Protein AF-0000000083311968 (afdb_homodimer)

Solvent-accessible surface area (backbone atoms only — not comparable to full-atom values): 14342 Å² total; per-residue (Å²): 118,53,66,54,72,87,40,25,93,82,76,61,39,63,43,32,36,38,26,37,32,21,73,85,73,70,45,73,47,75,55,65,18,32,72,79,54,65,67,65,74,49,52,72,70,52,48,52,47,49,52,51,37,52,54,46,65,36,38,59,75,61,43,23,71,74,69,70,46,53,63,68,58,50,51,50,52,50,42,51,50,28,39,57,73,71,46,71,58,63,74,66,64,59,70,47,43,45,72,63,45,40,46,50,42,48,49,30,40,71,68,62,77,35,54,70,69,55,40,49,32,45,54,66,33,48,70,130,119,52,66,55,72,86,41,25,93,82,77,61,39,61,43,33,37,38,26,37,31,22,73,86,72,70,45,74,49,76,55,66,20,33,73,79,54,64,67,66,74,49,52,73,69,52,49,51,48,51,52,52,36,52,54,46,64,36,39,60,76,61,44,24,72,74,69,70,45,54,63,69,58,50,52,50,50,51,41,51,51,29,39,58,74,71,47,71,57,66,74,66,63,60,69,45,43,45,70,66,44,40,46,48,42,48,48,30,39,73,69,63,78,33,55,71,68,55,42,49,32,45,54,66,34,48,71,128

pLDDT: mean 81.95, std 17.4, range [35.25, 97.75]

Foldseek 3Di:
DDDDDCADPPPRHFDWDQWDADPVVRDIDGDTDGDDDVLNLDDPVLVVLVVVCVVVVNDLVVVCVVVVDDSVVNVVSVQVSCVSVPHGDPPPPLPQLPVVRLVVLVVCVVVVNAPPVRSVCSNNSNDD/DDDDDCADPPPRHFDWDQWDADPVVRDIDGDTDGDDDVLNLDDPVLVVLVVVCVVVVNDLVVVCVVVVDDSVVNVVSVQVSCVSVPHGDPPPPLPQQPVVRLVVLVVCVVVVNAPPVRSVCSNNSPDD

Sequence (256 aa):
MIPLPTTSPFDGGEIVVTRFYCPGSDVTVEGRFSVSIPFAQLTPEQLQFVETFLRCEGKLNRMEDELNLSYPTIRSRLHEIIRALGYEPGKEEPAGISEVDRKEILQALEAGELSFEEAMARLKGETAMIPLPTTSPFDGGEIVVTRFYCPGSDVTVEGRFSVSIPFAQLTPEQLQFVETFLRCEGKLNRMEDELNLSYPTIRSRLHEIIRALGYEPGKEEPAGISEVDRKEILQALEAGELSFEEAMARLKGETA

Structure (mmCIF, N/CA/C/O backbone):
data_AF-0000000083311968-model_v1
#
loop_
_entity.id
_entity.type
_entity.pdbx_description
1 polymer 'DUF2089 domain-containing protein'
#
loop_
_atom_site.group_PDB
_atom_site.id
_atom_site.type_symbol
_atom_site.label_atom_id
_atom_site.label_alt_id
_atom_site.label_comp_id
_atom_site.label_asym_id
_atom_site.label_entity_id
_atom_site.label_seq_id
_atom_site.pdbx_PDB_ins_code
_atom_site.Cartn_x
_atom_site.Cartn_y
_atom_site.Cartn_z
_atom_site.occupancy
_atom_site.B_iso_or_equiv
_atom_site.auth_seq_id
_atom_site.auth_comp_id
_atom_site.auth_asym_id
_atom_site.auth_atom_id
_atom_site.pdbx_PDB_model_num
ATOM 1 N N . MET A 1 1 ? 3.551 -22.734 4.914 1 82.06 1 MET A N 1
ATOM 2 C CA . MET A 1 1 ? 3.791 -22.797 3.477 1 82.06 1 MET A CA 1
ATOM 3 C C . MET A 1 1 ? 4.719 -21.656 3.041 1 82.06 1 MET A C 1
ATOM 5 O O . MET A 1 1 ? 4.668 -20.562 3.594 1 82.06 1 MET A O 1
ATOM 9 N N . ILE A 1 2 ? 5.699 -22.016 2.246 1 89.06 2 ILE A N 1
ATOM 10 C CA . ILE A 1 2 ? 6.648 -21.016 1.781 1 89.06 2 ILE A CA 1
ATOM 11 C C . ILE A 1 2 ? 5.945 -20.031 0.852 1 89.06 2 ILE A C 1
ATOM 13 O O . ILE A 1 2 ? 5.109 -20.422 0.038 1 89.06 2 ILE A O 1
ATOM 17 N N . PRO A 1 3 ? 6.227 -18.75 0.936 1 89.19 3 PRO A N 1
ATOM 18 C CA . PRO A 1 3 ? 5.594 -17.766 0.068 1 89.19 3 PRO A CA 1
ATOM 19 C C . PRO A 1 3 ? 6.035 -17.875 -1.389 1 89.19 3 PRO A C 1
ATOM 21 O O . PRO A 1 3 ? 7.18 -18.266 -1.661 1 89.19 3 PRO A O 1
ATOM 24 N N . LEU A 1 4 ? 5.094 -17.594 -2.287 1 91.31 4 LEU A N 1
ATOM 25 C CA . LEU A 1 4 ? 5.453 -17.469 -3.697 1 91.31 4 LEU A CA 1
ATOM 26 C C . LEU A 1 4 ? 6.465 -16.344 -3.906 1 91.31 4 LEU A C 1
ATOM 28 O O . LEU A 1 4 ? 6.27 -15.227 -3.416 1 91.31 4 LEU A O 1
ATOM 32 N N . PRO A 1 5 ? 7.539 -16.656 -4.555 1 88.25 5 PRO A N 1
ATOM 33 C CA . PRO A 1 5 ? 8.477 -15.555 -4.82 1 88.25 5 PRO A CA 1
ATOM 34 C C . PRO A 1 5 ? 7.887 -14.477 -5.73 1 88.25 5 PRO A C 1
ATOM 36 O O . PRO A 1 5 ? 7.062 -14.781 -6.598 1 88.25 5 PRO A O 1
ATOM 39 N N . THR A 1 6 ? 8.289 -13.25 -5.527 1 83.94 6 THR A N 1
ATOM 40 C CA . THR A 1 6 ? 7.805 -12.141 -6.34 1 83.94 6 THR A CA 1
ATOM 41 C C . THR A 1 6 ? 8.555 -12.078 -7.668 1 83.94 6 THR A C 1
ATOM 43 O O . THR A 1 6 ? 8.055 -11.5 -8.641 1 83.94 6 THR A O 1
ATOM 46 N N . THR A 1 7 ? 9.805 -12.539 -7.664 1 87.5 7 THR A N 1
ATOM 47 C CA . THR A 1 7 ? 10.633 -12.609 -8.859 1 87.5 7 THR A CA 1
ATOM 48 C C . THR A 1 7 ? 11.305 -13.977 -8.977 1 87.5 7 THR A C 1
ATOM 50 O O . THR A 1 7 ? 11.367 -14.727 -7.996 1 87.5 7 THR A O 1
ATOM 53 N N . SER A 1 8 ? 11.875 -14.289 -10.133 1 92.94 8 SER A N 1
ATOM 54 C CA . SER A 1 8 ? 12.578 -15.547 -10.359 1 92.94 8 SER A CA 1
ATOM 55 C C . SER A 1 8 ? 13.805 -15.664 -9.461 1 92.94 8 SER A C 1
ATOM 57 O O . SER A 1 8 ? 14.633 -14.75 -9.414 1 92.94 8 SER A O 1
ATOM 59 N N . PRO A 1 9 ? 13.922 -16.75 -8.688 1 92.38 9 PRO A N 1
ATOM 60 C CA . PRO A 1 9 ? 15.094 -16.953 -7.836 1 92.38 9 PRO A CA 1
ATOM 61 C C . PRO A 1 9 ? 16.359 -17.25 -8.633 1 92.38 9 PRO A C 1
ATOM 63 O O . PRO A 1 9 ? 17.453 -17.328 -8.062 1 92.38 9 PRO A O 1
ATOM 66 N N . PHE A 1 10 ? 16.188 -17.375 -9.898 1 94.12 10 PHE A N 1
ATOM 67 C CA . PHE A 1 10 ? 17.312 -17.797 -10.727 1 94.12 10 PHE A CA 1
ATOM 68 C C . PHE A 1 10 ? 17.922 -16.609 -11.469 1 94.12 10 PHE A C 1
ATOM 70 O O . PHE A 1 10 ? 19.141 -16.5 -11.602 1 94.12 10 PHE A O 1
ATOM 77 N N . ASP A 1 11 ? 17.094 -15.711 -12 1 94.31 11 ASP A N 1
ATOM 78 C CA . ASP A 1 11 ? 17.625 -14.609 -12.805 1 94.31 11 ASP A CA 1
ATOM 79 C C . ASP A 1 11 ? 17.047 -13.273 -12.359 1 94.31 11 ASP A C 1
ATOM 81 O O . ASP A 1 11 ? 17.406 -12.219 -12.891 1 94.31 11 ASP A O 1
ATOM 85 N N . GLY A 1 12 ? 16.062 -13.32 -11.422 1 90.31 12 GLY A N 1
ATOM 86 C CA . GLY A 1 12 ? 15.453 -12.102 -10.922 1 90.31 12 GLY A CA 1
ATOM 87 C C . GLY A 1 12 ? 14.375 -11.555 -11.836 1 90.31 12 GLY A C 1
ATOM 88 O O . GLY A 1 12 ? 13.828 -10.477 -11.594 1 90.31 12 GLY A O 1
ATOM 89 N N . GLY A 1 13 ? 14 -12.297 -12.844 1 89.12 13 GLY A N 1
ATOM 90 C CA . GLY A 1 13 ? 12.984 -11.867 -13.797 1 89.12 13 GLY A CA 1
ATOM 91 C C . GLY A 1 13 ? 11.578 -12.203 -13.352 1 89.12 13 GLY A C 1
ATOM 92 O O . GLY A 1 13 ? 11.344 -12.523 -12.18 1 89.12 13 GLY A O 1
ATOM 93 N N . GLU A 1 14 ? 10.703 -12.117 -14.25 1 91.31 14 GLU A N 1
ATOM 94 C CA . GLU A 1 14 ? 9.289 -12.344 -13.969 1 91.31 14 GLU A CA 1
ATOM 95 C C . GLU A 1 14 ? 9.008 -13.82 -13.703 1 91.31 14 GLU A C 1
ATOM 97 O O . GLU A 1 14 ? 9.734 -14.695 -14.18 1 91.31 14 GLU A O 1
ATOM 102 N N . ILE A 1 15 ? 8.031 -14.07 -12.844 1 92.56 15 ILE A N 1
ATOM 103 C CA . ILE A 1 15 ? 7.508 -15.422 -12.672 1 92.56 15 ILE A CA 1
ATOM 104 C C . ILE A 1 15 ? 6.105 -15.516 -13.266 1 92.56 15 ILE A C 1
ATOM 106 O O . ILE A 1 15 ? 5.32 -14.578 -13.164 1 92.56 15 ILE A O 1
ATOM 110 N N . VAL A 1 16 ? 5.879 -16.625 -13.906 1 95.94 16 VAL A N 1
ATOM 111 C CA . VAL A 1 16 ? 4.562 -16.953 -14.445 1 95.94 16 VAL A CA 1
ATOM 112 C C . VAL A 1 16 ? 3.984 -18.156 -13.711 1 95.94 16 VAL A C 1
ATOM 114 O O . VAL A 1 16 ? 4.586 -19.234 -13.703 1 95.94 16 VAL A O 1
ATOM 117 N N . VAL A 1 17 ? 2.83 -17.984 -13.078 1 96.5 17 VAL A N 1
ATOM 118 C CA . VAL A 1 17 ? 2.176 -19.094 -12.414 1 96.5 17 VAL A CA 1
ATOM 119 C C . VAL A 1 17 ? 1.477 -19.984 -13.453 1 96.5 17 VAL A C 1
ATOM 121 O O . VAL A 1 17 ? 0.711 -19.484 -14.281 1 96.5 17 VAL A O 1
ATOM 124 N N . THR A 1 18 ? 1.792 -21.25 -13.359 1 97.62 18 THR A N 1
ATOM 125 C CA . THR A 1 18 ? 1.234 -22.141 -14.375 1 97.62 18 THR A CA 1
ATOM 126 C C . THR A 1 18 ? 0.252 -23.125 -13.742 1 97.62 18 THR A C 1
ATOM 128 O O . THR A 1 18 ? -0.462 -23.828 -14.453 1 97.62 18 THR A O 1
ATOM 131 N N . ARG A 1 19 ? 0.204 -23.156 -12.469 1 97.75 19 ARG A N 1
ATOM 132 C CA . ARG A 1 19 ? -0.754 -24.016 -11.789 1 97.75 19 ARG A CA 1
ATOM 133 C C . ARG A 1 19 ? -1.037 -23.516 -10.375 1 97.75 19 ARG A C 1
ATOM 135 O O . ARG A 1 19 ? -0.115 -23.156 -9.648 1 97.75 19 ARG A O 1
ATOM 142 N N . PHE A 1 20 ? -2.27 -23.406 -10.023 1 97.19 20 PHE A N 1
ATOM 143 C CA . PHE A 1 20 ? -2.625 -23.172 -8.625 1 97.19 20 PHE A CA 1
ATOM 144 C C . PHE A 1 20 ? -3.768 -24.078 -8.188 1 97.19 20 PHE A C 1
ATOM 146 O O . PHE A 1 20 ? -4.477 -24.641 -9.031 1 97.19 20 PHE A O 1
ATOM 153 N N . TYR A 1 21 ? -3.84 -24.281 -6.887 1 97.12 21 TYR A N 1
ATOM 154 C CA . TYR A 1 21 ? -4.785 -25.188 -6.246 1 97.12 21 TYR A CA 1
ATOM 155 C C . TYR A 1 21 ? -5.648 -24.453 -5.23 1 97.12 21 TYR A C 1
ATOM 157 O O . TYR A 1 21 ? -5.156 -23.594 -4.5 1 97.12 21 TYR A O 1
ATOM 165 N N . CYS A 1 22 ? -6.953 -24.797 -5.242 1 96.06 22 CYS A N 1
ATOM 166 C CA . CYS A 1 22 ? -7.891 -24.297 -4.25 1 96.06 22 CYS A CA 1
ATOM 167 C C . CYS A 1 22 ? -8.281 -25.375 -3.256 1 96.06 22 CYS A C 1
ATOM 169 O O . CYS A 1 22 ? -9.133 -26.219 -3.549 1 96.06 22 CYS A O 1
ATOM 171 N N . PRO A 1 23 ? -7.762 -25.312 -2.09 1 95.19 23 PRO A N 1
ATOM 172 C CA . PRO A 1 23 ? -8.031 -26.375 -1.121 1 95.19 23 PRO A CA 1
ATOM 173 C C . PRO A 1 23 ? -9.508 -26.484 -0.763 1 95.19 23 PRO A C 1
ATOM 175 O O . PRO A 1 23 ? -10.031 -27.594 -0.605 1 95.19 23 PRO A O 1
ATOM 178 N N . GLY A 1 24 ? -10.133 -25.375 -0.626 1 93.69 24 GLY A N 1
ATOM 179 C CA . GLY A 1 24 ? -11.531 -25.375 -0.229 1 93.69 24 GLY A CA 1
ATOM 180 C C . GLY A 1 24 ? -12.43 -26.109 -1.206 1 93.69 24 GLY A C 1
ATOM 181 O O . GLY A 1 24 ? -13.359 -26.797 -0.798 1 93.69 24 GLY A O 1
ATOM 182 N N . SER A 1 25 ? -12.234 -26 -2.465 1 95.06 25 SER A N 1
ATOM 183 C CA . SER A 1 25 ? -13.055 -26.609 -3.508 1 95.06 25 SER A CA 1
ATOM 184 C C . SER A 1 25 ? -12.375 -27.844 -4.098 1 95.06 25 SER A C 1
ATOM 186 O O . SER A 1 25 ? -12.984 -28.594 -4.863 1 95.06 25 SER A O 1
ATOM 188 N N . ASP A 1 26 ? -11.203 -28.031 -3.715 1 96.31 26 ASP A N 1
ATOM 189 C CA . ASP A 1 26 ? -10.422 -29.156 -4.223 1 96.31 26 ASP A CA 1
ATOM 190 C C . ASP A 1 26 ? -10.312 -29.109 -5.746 1 96.31 26 ASP A C 1
ATOM 192 O O . ASP A 1 26 ? -10.617 -30.094 -6.426 1 96.31 26 ASP A O 1
ATOM 196 N N . VAL A 1 27 ? -10 -27.938 -6.312 1 96.94 27 VAL A N 1
ATOM 197 C CA . VAL A 1 27 ? -9.883 -27.703 -7.75 1 96.94 27 VAL A CA 1
ATOM 198 C C . VAL A 1 27 ? -8.477 -27.219 -8.078 1 96.94 27 VAL A C 1
ATOM 200 O O . VAL A 1 27 ? -7.922 -26.375 -7.375 1 96.94 27 VAL A O 1
ATOM 203 N N . THR A 1 28 ? -7.875 -27.828 -9 1 97.5 28 THR A N 1
ATOM 204 C CA . THR A 1 28 ? -6.602 -27.391 -9.562 1 97.5 28 THR A CA 1
ATOM 205 C C . THR A 1 28 ? -6.812 -26.688 -10.898 1 97.5 28 THR A C 1
ATOM 207 O O . THR A 1 28 ? -7.578 -27.156 -11.742 1 97.5 28 THR A O 1
ATOM 210 N N . VAL A 1 29 ? -6.25 -25.562 -11.078 1 97.25 29 VAL A N 1
ATOM 211 C CA . VAL A 1 29 ? -6.367 -24.781 -12.305 1 97.25 29 VAL A CA 1
ATOM 212 C C . VAL A 1 29 ? -5 -24.672 -12.977 1 97.25 29 VAL A C 1
ATOM 214 O O . VAL A 1 29 ? -4.004 -24.344 -12.32 1 97.25 29 VAL A O 1
ATOM 217 N N . GLU A 1 30 ? -4.898 -25.047 -14.219 1 97.12 30 GLU A N 1
ATOM 218 C CA . GLU A 1 30 ? -3.693 -24.875 -15.023 1 97.12 30 GLU A CA 1
ATOM 219 C C . GLU A 1 30 ? -3.887 -23.781 -16.062 1 97.12 30 GLU A C 1
ATOM 221 O O . GLU A 1 30 ? -4.961 -23.656 -16.656 1 97.12 30 GLU A O 1
ATOM 226 N N . GLY A 1 31 ? -2.92 -22.953 -16.188 1 96.25 31 GLY A N 1
ATOM 227 C CA . GLY A 1 31 ? -2.896 -21.812 -17.094 1 96.25 31 GLY A CA 1
ATOM 228 C C . GLY A 1 31 ? -1.646 -20.969 -16.953 1 96.25 31 GLY A C 1
ATOM 229 O O . GLY A 1 31 ? -0.603 -21.453 -16.516 1 96.25 31 GLY A O 1
ATOM 230 N N . ARG A 1 32 ? -1.606 -19.859 -17.531 1 96.31 32 ARG A N 1
ATOM 231 C CA . ARG A 1 32 ? -0.542 -18.875 -17.375 1 96.31 32 ARG A CA 1
ATOM 232 C C . ARG A 1 32 ? -1.073 -17.594 -16.734 1 96.31 32 ARG A C 1
ATOM 234 O O . ARG A 1 32 ? -1.946 -16.922 -17.312 1 96.31 32 ARG A O 1
ATOM 241 N N . PHE A 1 33 ? -0.641 -17.391 -15.578 1 94.69 33 PHE A N 1
ATOM 242 C CA . PHE A 1 33 ? -1.129 -16.25 -14.805 1 94.69 33 PHE A CA 1
ATOM 243 C C . PHE A 1 33 ? 0.022 -15.336 -14.406 1 94.69 33 PHE A C 1
ATOM 245 O O . PHE A 1 33 ? 1.07 -15.805 -13.961 1 94.69 33 PHE A O 1
ATOM 252 N N . SER A 1 34 ? -0.166 -14.125 -14.648 1 91.81 34 SER A N 1
ATOM 253 C CA . SER A 1 34 ? 0.824 -13.141 -14.227 1 91.81 34 SER A CA 1
ATOM 254 C C . SER A 1 34 ? 0.689 -12.836 -12.734 1 91.81 34 SER A C 1
ATOM 256 O O . SER A 1 34 ? -0.411 -12.883 -12.188 1 91.81 34 SER A O 1
ATOM 258 N N . VAL A 1 35 ? 1.841 -12.695 -12.141 1 85.31 35 VAL A N 1
ATOM 259 C CA . VAL A 1 35 ? 1.855 -12.289 -10.734 1 85.31 35 VAL A CA 1
ATOM 260 C C . VAL A 1 35 ? 2.15 -10.797 -10.633 1 85.31 35 VAL A C 1
ATOM 262 O O . VAL A 1 35 ? 3.154 -10.32 -11.164 1 85.31 35 VAL A O 1
ATOM 265 N N . SER A 1 36 ? 1.129 -10.117 -10.234 1 78.44 36 SER A N 1
ATOM 266 C CA . SER A 1 36 ? 1.342 -8.695 -9.977 1 78.44 36 SER A CA 1
ATOM 267 C C . SER A 1 36 ? 1.151 -8.375 -8.492 1 78.44 36 SER A C 1
ATOM 269 O O . SER A 1 36 ? 0.068 -8.586 -7.941 1 78.44 36 SER A O 1
ATOM 271 N N . ILE A 1 37 ? 2.164 -8.156 -7.84 1 76.56 37 ILE A N 1
ATOM 272 C CA . ILE A 1 37 ? 2.086 -7.836 -6.422 1 76.56 37 ILE A CA 1
ATOM 273 C C . ILE A 1 37 ? 2.18 -6.324 -6.227 1 76.56 37 ILE A C 1
ATOM 275 O O . ILE A 1 37 ? 3.168 -5.699 -6.621 1 76.56 37 ILE A O 1
ATOM 279 N N . PRO A 1 38 ? 1.034 -5.773 -5.746 1 84.38 38 PRO A N 1
ATOM 280 C CA . PRO A 1 38 ? 1.125 -4.348 -5.43 1 84.38 38 PRO A CA 1
ATOM 281 C C . PRO A 1 38 ? 2.266 -4.027 -4.465 1 84.38 38 PRO A C 1
ATOM 283 O O . PRO A 1 38 ? 2.5 -4.777 -3.512 1 84.38 38 PRO A O 1
ATOM 286 N N . PHE A 1 39 ? 3.047 -3.002 -4.832 1 88.44 39 PHE A N 1
ATOM 287 C CA . PHE A 1 39 ? 4.121 -2.52 -3.971 1 88.44 39 PHE A CA 1
ATOM 288 C C . PHE A 1 39 ? 5.195 -3.586 -3.795 1 88.44 39 PHE A C 1
ATOM 290 O O . PHE A 1 39 ? 5.781 -3.711 -2.719 1 88.44 39 PHE A O 1
ATOM 297 N N . ALA A 1 40 ? 5.402 -4.34 -4.828 1 80.44 40 ALA A N 1
ATOM 298 C CA . ALA A 1 40 ? 6.367 -5.434 -4.805 1 80.44 40 ALA A CA 1
ATOM 299 C C . ALA A 1 40 ? 7.766 -4.926 -4.469 1 80.44 40 ALA A C 1
ATOM 301 O O . ALA A 1 40 ? 8.617 -5.691 -4.008 1 80.44 40 ALA A O 1
ATOM 302 N N . GLN A 1 41 ? 8.016 -3.652 -4.688 1 84.06 41 GLN A N 1
ATOM 303 C CA . GLN A 1 41 ? 9.328 -3.059 -4.461 1 84.06 41 GLN A CA 1
ATOM 304 C C . GLN A 1 41 ? 9.578 -2.83 -2.971 1 84.06 41 GLN A C 1
ATOM 306 O O . GLN A 1 41 ? 10.711 -2.562 -2.559 1 84.06 41 GLN A O 1
ATOM 311 N N . LEU A 1 42 ? 8.539 -2.961 -2.195 1 90.31 42 LEU A N 1
ATOM 312 C CA . LEU A 1 42 ? 8.656 -2.65 -0.775 1 90.31 42 LEU A CA 1
ATOM 313 C C . LEU A 1 42 ? 8.891 -3.916 0.041 1 90.31 42 LEU A C 1
ATOM 315 O O . LEU A 1 42 ? 8.32 -4.969 -0.257 1 90.31 42 LEU A O 1
ATOM 319 N N . THR A 1 43 ? 9.742 -3.805 1.088 1 88.5 43 THR A N 1
ATOM 320 C CA . THR A 1 43 ? 9.938 -4.891 2.041 1 88.5 43 THR A CA 1
ATOM 321 C C . THR A 1 43 ? 8.711 -5.059 2.934 1 88.5 43 THR A C 1
ATOM 323 O O . THR A 1 43 ? 7.855 -4.176 2.992 1 88.5 43 THR A O 1
ATOM 326 N N . PRO A 1 44 ? 8.641 -6.18 3.609 1 88.38 44 PRO A N 1
ATOM 327 C CA . PRO A 1 44 ? 7.543 -6.367 4.555 1 88.38 44 PRO A CA 1
ATOM 328 C C . PRO A 1 44 ? 7.473 -5.262 5.605 1 88.38 44 PRO A C 1
ATOM 330 O O . PRO A 1 44 ? 6.379 -4.82 5.973 1 88.38 44 PRO A O 1
ATOM 333 N N . GLU A 1 45 ? 8.648 -4.848 6.07 1 92.62 45 GLU A N 1
ATOM 334 C CA . GLU A 1 45 ? 8.688 -3.77 7.051 1 92.62 45 GLU A CA 1
ATOM 335 C C . GLU A 1 45 ? 8.148 -2.469 6.465 1 92.62 45 GLU A C 1
ATOM 337 O O . GLU A 1 45 ? 7.434 -1.725 7.141 1 92.62 45 GLU A O 1
ATOM 342 N N . GLN A 1 46 ? 8.492 -2.232 5.25 1 94.69 46 GLN A N 1
ATOM 343 C CA . GLN A 1 46 ? 8.016 -1.032 4.574 1 94.69 46 GLN A CA 1
ATOM 344 C C . GLN A 1 46 ? 6.504 -1.097 4.336 1 94.69 46 GLN A C 1
ATOM 346 O O . GLN A 1 46 ? 5.809 -0.09 4.473 1 94.69 46 GLN A O 1
ATOM 351 N N . LEU A 1 47 ? 6.051 -2.262 4.02 1 94.06 47 LEU A N 1
ATOM 352 C CA . LEU A 1 47 ? 4.617 -2.451 3.828 1 94.06 47 LEU A CA 1
ATOM 353 C C . LEU A 1 47 ? 3.859 -2.207 5.129 1 94.06 47 LEU A C 1
ATOM 355 O O . LEU A 1 47 ? 2.789 -1.595 5.121 1 94.06 47 LEU A O 1
ATOM 359 N N . GLN A 1 48 ? 4.418 -2.684 6.176 1 94.31 48 GLN A N 1
ATOM 360 C CA . GLN A 1 48 ? 3.816 -2.443 7.48 1 94.31 48 GLN A CA 1
ATOM 361 C C . GLN A 1 48 ? 3.793 -0.954 7.812 1 94.31 48 GLN A C 1
ATOM 363 O O . GLN A 1 48 ? 2.828 -0.457 8.398 1 94.31 48 GLN A O 1
ATOM 368 N N . PHE A 1 49 ? 4.855 -0.283 7.469 1 96.62 49 PHE A N 1
ATOM 369 C CA . PHE A 1 49 ? 4.914 1.162 7.652 1 96.62 49 PHE A CA 1
ATOM 370 C C . PHE A 1 49 ? 3.799 1.854 6.875 1 96.62 49 PHE A C 1
ATOM 372 O O . PHE A 1 49 ? 3.127 2.742 7.402 1 96.62 49 PHE A O 1
ATOM 379 N N . VAL A 1 50 ? 3.654 1.469 5.613 1 97.12 50 VAL A N 1
ATOM 380 C CA . VAL A 1 50 ? 2.631 2.061 4.758 1 97.12 50 VAL A CA 1
ATOM 381 C C . VAL A 1 50 ? 1.253 1.847 5.379 1 97.12 50 VAL A C 1
ATOM 383 O O . VAL A 1 50 ? 0.43 2.766 5.41 1 97.12 50 VAL A O 1
ATOM 386 N N . GLU A 1 51 ? 1.02 0.65 5.844 1 96.12 51 GLU A N 1
ATOM 387 C CA . GLU A 1 51 ? -0.258 0.35 6.484 1 96.12 51 GLU A CA 1
ATOM 388 C C . GLU A 1 51 ? -0.495 1.25 7.695 1 96.12 51 GLU A C 1
ATOM 390 O O . GLU A 1 51 ? -1.589 1.79 7.867 1 96.12 51 GLU A O 1
ATOM 395 N N . THR A 1 52 ? 0.49 1.391 8.531 1 96 52 THR A N 1
ATOM 396 C CA . THR A 1 52 ? 0.392 2.262 9.695 1 96 52 THR A CA 1
ATOM 397 C C . THR A 1 52 ? 0.176 3.711 9.273 1 96 52 THR A C 1
ATOM 399 O O . THR A 1 52 ? -0.619 4.43 9.883 1 96 52 THR A O 1
ATOM 402 N N . PHE A 1 53 ? 0.922 4.133 8.219 1 96.75 53 PHE A N 1
ATOM 403 C CA . PHE A 1 53 ? 0.802 5.477 7.66 1 96.75 53 PHE A CA 1
ATOM 404 C C . PHE A 1 53 ? -0.634 5.758 7.238 1 96.75 53 PHE A C 1
ATOM 406 O O . PHE A 1 53 ? -1.165 6.836 7.508 1 96.75 53 PHE A O 1
ATOM 413 N N . LEU A 1 54 ? -1.246 4.84 6.602 1 96.5 54 LEU A N 1
ATOM 414 C CA . LEU A 1 54 ? -2.643 4.957 6.195 1 96.5 54 LEU A CA 1
ATOM 415 C C . LEU A 1 54 ? -3.557 5.043 7.414 1 96.5 54 LEU A C 1
ATOM 417 O O . LEU A 1 54 ? -4.434 5.906 7.48 1 96.5 54 LEU A O 1
ATOM 421 N N . ARG A 1 55 ? -3.33 4.152 8.359 1 94.5 55 ARG A N 1
ATOM 422 C CA . ARG A 1 55 ? -4.148 4.109 9.57 1 94.5 55 ARG A CA 1
ATOM 423 C C . ARG A 1 55 ? -4.105 5.441 10.305 1 94.5 55 ARG A C 1
ATOM 425 O O . ARG A 1 55 ? -5.098 5.859 10.906 1 94.5 55 ARG A O 1
ATOM 432 N N . CYS A 1 56 ? -3.027 6.023 10.242 1 94 56 CYS A N 1
ATOM 433 C CA . CYS A 1 56 ? -2.842 7.301 10.914 1 94 56 CYS A CA 1
ATOM 434 C C . CYS A 1 56 ? -3.234 8.461 10.008 1 94 56 CYS A C 1
ATOM 436 O O . CYS A 1 56 ? -2.939 9.617 10.312 1 94 56 CYS A O 1
ATOM 438 N N . GLU A 1 57 ? -3.768 8.188 8.883 1 93.94 57 GLU A N 1
ATOM 439 C CA . GLU A 1 57 ? -4.246 9.172 7.914 1 93.94 57 GLU A CA 1
ATOM 440 C C . GLU A 1 57 ? -3.121 10.102 7.465 1 93.94 57 GLU A C 1
ATOM 442 O O . GLU A 1 57 ? -3.344 11.289 7.246 1 93.94 57 GLU A O 1
ATOM 447 N N . GLY A 1 58 ? -1.86 9.547 7.477 1 94.44 58 GLY A N 1
ATOM 448 C CA . GLY A 1 58 ? -0.72 10.297 6.973 1 94.44 58 GLY A CA 1
ATOM 449 C C . GLY A 1 58 ? -0.113 11.227 8 1 94.44 58 GLY A C 1
ATOM 450 O O . GLY A 1 58 ? 0.813 11.984 7.695 1 94.44 58 GLY A O 1
ATOM 451 N N . LYS A 1 59 ? -0.602 11.258 9.164 1 90.75 59 LYS A N 1
ATOM 452 C CA . LYS A 1 59 ? -0.087 12.133 10.211 1 90.75 59 LYS A CA 1
ATOM 453 C C . LYS A 1 59 ? 1.146 11.531 10.875 1 90.75 59 LYS A C 1
ATOM 455 O O . LYS A 1 59 ? 1.031 10.625 11.703 1 90.75 59 LYS A O 1
ATOM 460 N N . LEU A 1 60 ? 2.209 12.062 10.602 1 91.88 60 LEU A N 1
ATOM 461 C CA . LEU A 1 60 ? 3.469 11.5 11.078 1 91.88 60 LEU A CA 1
ATOM 462 C C . LEU A 1 60 ? 3.555 11.578 12.602 1 91.88 60 LEU A C 1
ATOM 464 O O . LEU A 1 60 ? 4.121 10.688 13.234 1 91.88 60 LEU A O 1
ATOM 468 N N . ASN A 1 61 ? 2.959 12.672 13.195 1 89.06 61 ASN A N 1
ATOM 469 C CA . ASN A 1 61 ? 3.008 12.828 14.641 1 89.06 61 ASN A CA 1
ATOM 470 C C . ASN A 1 61 ? 2.25 11.703 15.352 1 89.06 61 ASN A C 1
ATOM 472 O O . ASN A 1 61 ? 2.637 11.281 16.438 1 89.06 61 ASN A O 1
ATOM 476 N N . ARG A 1 62 ? 1.239 11.219 14.797 1 90.19 62 ARG A N 1
ATOM 477 C CA . ARG A 1 62 ? 0.489 10.102 15.367 1 90.19 62 ARG A CA 1
ATOM 478 C C . ARG A 1 62 ? 1.283 8.805 15.273 1 90.19 62 ARG A C 1
ATOM 480 O O . ARG A 1 62 ? 1.138 7.918 16.125 1 90.19 62 ARG A O 1
ATOM 487 N N . MET A 1 63 ? 2.111 8.711 14.242 1 92.12 63 MET A N 1
ATOM 488 C CA . MET A 1 63 ? 2.918 7.512 14.039 1 92.12 63 MET A CA 1
ATOM 489 C C . MET A 1 63 ? 4.047 7.434 15.062 1 92.12 63 MET A C 1
ATOM 491 O O . MET A 1 63 ? 4.531 6.348 15.375 1 92.12 63 MET A O 1
ATOM 495 N N . GLU A 1 64 ? 4.438 8.57 15.578 1 90.5 64 GLU A N 1
ATOM 496 C CA . GLU A 1 64 ? 5.496 8.602 16.578 1 90.5 64 GLU A CA 1
ATOM 497 C C . GLU A 1 64 ? 5.133 7.754 17.797 1 90.5 64 GLU A C 1
ATOM 499 O O . GLU A 1 64 ? 5.949 6.961 18.281 1 90.5 64 GLU A O 1
ATOM 504 N N . ASP A 1 65 ? 3.928 7.934 18.188 1 86.12 65 ASP A N 1
ATOM 505 C CA . ASP A 1 65 ? 3.447 7.203 19.344 1 86.12 65 ASP A CA 1
ATOM 506 C C . ASP A 1 65 ? 3.334 5.707 19.062 1 86.12 65 ASP A C 1
ATOM 508 O O . ASP A 1 65 ? 3.701 4.879 19.891 1 86.12 65 ASP A O 1
ATOM 512 N N . GLU A 1 66 ? 2.881 5.418 17.938 1 87.25 66 GLU A N 1
ATOM 513 C CA . GLU A 1 66 ? 2.596 4.035 17.578 1 87.25 66 GLU A CA 1
ATOM 514 C C . GLU A 1 66 ? 3.881 3.25 17.328 1 87.25 66 GLU A C 1
ATOM 516 O O . GLU A 1 66 ? 3.986 2.082 17.703 1 87.25 66 GLU A O 1
ATOM 521 N N . LEU A 1 67 ? 4.871 3.822 16.703 1 91.75 67 LEU A N 1
ATOM 522 C CA . LEU A 1 67 ? 6.078 3.109 16.297 1 91.75 67 LEU A CA 1
ATOM 523 C C . LEU A 1 67 ? 7.219 3.383 17.266 1 91.75 67 LEU A C 1
ATOM 525 O O . LEU A 1 67 ? 8.258 2.727 17.219 1 91.75 67 LEU A O 1
ATOM 529 N N . ASN A 1 68 ? 6.996 4.332 18.172 1 92.06 68 ASN A N 1
ATOM 530 C CA . ASN A 1 68 ? 8.039 4.754 19.094 1 92.06 68 ASN A CA 1
ATOM 531 C C . ASN A 1 68 ? 9.297 5.203 18.359 1 92.06 68 ASN A C 1
ATOM 533 O O . ASN A 1 68 ? 10.398 4.73 18.656 1 92.06 68 ASN A O 1
ATOM 537 N N . LEU A 1 69 ? 9.195 6.008 17.422 1 91.5 69 LEU A N 1
ATOM 538 C CA . LEU A 1 69 ? 10.25 6.621 16.625 1 91.5 69 LEU A CA 1
ATOM 539 C C . LEU A 1 69 ? 10.102 8.141 16.594 1 91.5 69 LEU A C 1
ATOM 541 O O . LEU A 1 69 ? 9.016 8.664 16.844 1 91.5 69 LEU A O 1
ATOM 545 N N . SER A 1 70 ? 11.219 8.789 16.359 1 88.44 70 SER A N 1
ATOM 546 C CA . SER A 1 70 ? 11.18 10.242 16.25 1 88.44 70 SER A CA 1
ATOM 547 C C . SER A 1 70 ? 10.555 10.664 14.922 1 88.44 70 SER A C 1
ATOM 549 O O . SER A 1 70 ? 10.523 9.891 13.961 1 88.44 70 SER A O 1
ATOM 551 N N . TYR A 1 71 ? 10.102 11.914 14.898 1 90.12 71 TYR A N 1
ATOM 552 C CA . TYR A 1 71 ? 9.5 12.492 13.695 1 90.12 71 TYR A CA 1
ATOM 553 C C . TYR A 1 71 ? 10.477 12.453 12.531 1 90.12 71 TYR A C 1
ATOM 555 O O . TYR A 1 71 ? 10.148 11.953 11.453 1 90.12 71 TYR A O 1
ATOM 563 N N . PRO A 1 72 ? 11.766 12.828 12.703 1 89.88 72 PRO A N 1
ATOM 564 C CA . PRO A 1 72 ? 12.711 12.766 11.578 1 89.88 72 PRO A CA 1
ATOM 565 C C . PRO A 1 72 ? 12.906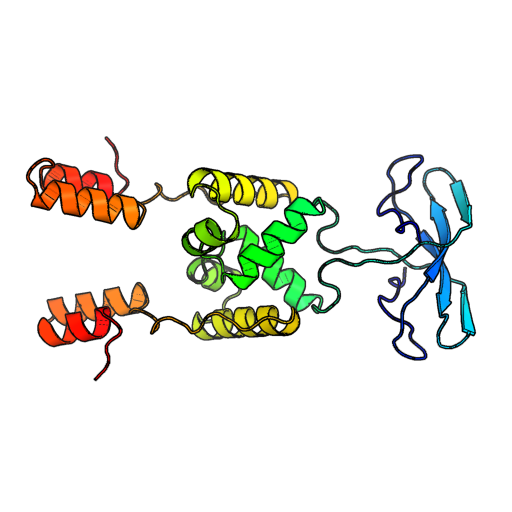 11.352 11.055 1 89.88 72 P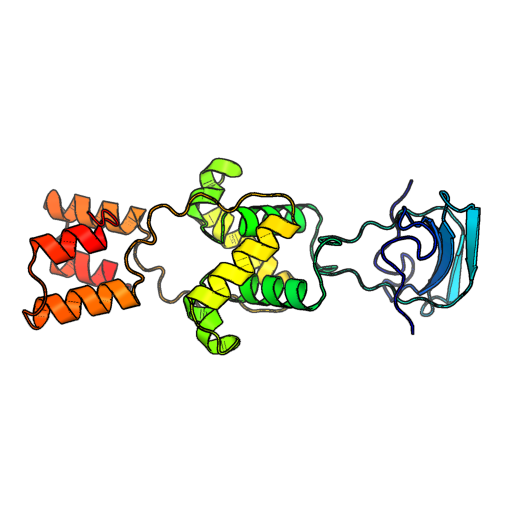RO A C 1
ATOM 567 O O . PRO A 1 72 ? 13.047 11.148 9.844 1 89.88 72 PRO A O 1
ATOM 570 N N . THR A 1 73 ? 12.93 10.391 11.93 1 92.69 73 THR A N 1
ATOM 571 C CA . THR A 1 73 ? 13.117 9 11.539 1 92.69 73 THR A CA 1
ATOM 572 C C . THR A 1 73 ? 11.938 8.508 10.695 1 92.69 73 THR A C 1
ATOM 574 O O . THR A 1 73 ? 12.125 7.859 9.672 1 92.69 73 THR A O 1
ATOM 577 N N . ILE A 1 74 ? 10.773 8.875 11.172 1 94.38 74 ILE A N 1
ATOM 578 C CA . ILE A 1 74 ? 9.57 8.492 10.445 1 94.38 74 ILE A CA 1
ATOM 579 C C . ILE A 1 74 ? 9.555 9.164 9.07 1 94.38 74 ILE A C 1
ATOM 581 O O . ILE A 1 74 ? 9.266 8.516 8.062 1 94.38 74 ILE A O 1
ATOM 585 N N . ARG A 1 75 ? 9.836 10.406 9.062 1 93.81 75 ARG A N 1
ATOM 586 C CA . ARG A 1 75 ? 9.875 11.141 7.801 1 93.81 75 ARG A CA 1
ATOM 587 C C . ARG A 1 75 ? 10.891 10.523 6.84 1 93.81 75 ARG A C 1
ATOM 589 O O . ARG A 1 75 ? 10.609 10.367 5.648 1 93.81 75 ARG A O 1
ATOM 596 N N . SER A 1 76 ? 12.031 10.211 7.352 1 94.44 76 SER A N 1
ATOM 597 C CA . SER A 1 76 ? 13.07 9.586 6.539 1 94.44 76 SER A CA 1
ATOM 598 C C . SER A 1 76 ? 12.594 8.25 5.973 1 94.44 76 SER A C 1
ATOM 600 O O . SER A 1 76 ? 12.867 7.934 4.812 1 94.44 76 SER A O 1
ATOM 602 N N . ARG A 1 77 ? 11.922 7.516 6.789 1 95.81 77 ARG A N 1
ATOM 603 C CA . ARG A 1 77 ? 11.398 6.227 6.344 1 95.81 77 ARG A CA 1
ATOM 604 C C . ARG A 1 77 ? 10.367 6.41 5.234 1 95.81 77 ARG A C 1
ATOM 606 O O . ARG A 1 77 ? 10.344 5.645 4.27 1 95.81 77 ARG A O 1
ATOM 613 N N . LEU A 1 78 ? 9.523 7.395 5.418 1 96.88 78 LEU A N 1
ATOM 614 C CA . LEU A 1 78 ? 8.547 7.699 4.375 1 96.88 78 LEU A CA 1
ATOM 615 C C . LEU A 1 78 ? 9.242 8.047 3.066 1 96.88 78 LEU A C 1
ATOM 617 O O . LEU A 1 78 ? 8.867 7.551 2.004 1 96.88 78 LEU A O 1
ATOM 621 N N . HIS A 1 79 ? 10.281 8.852 3.158 1 95.69 79 HIS A N 1
ATOM 622 C CA . HIS A 1 79 ? 11.023 9.25 1.967 1 95.69 79 HIS A CA 1
ATOM 623 C C . HIS A 1 79 ? 11.68 8.047 1.299 1 95.69 79 HIS A C 1
ATOM 625 O O . HIS A 1 79 ? 11.711 7.953 0.07 1 95.69 79 HIS A O 1
ATOM 631 N N . GLU A 1 80 ? 12.203 7.184 2.082 1 96.44 80 GLU A N 1
ATOM 632 C CA . GLU A 1 80 ? 12.789 5.957 1.551 1 96.44 80 GLU A CA 1
ATOM 633 C C . GLU A 1 80 ? 11.758 5.141 0.781 1 96.44 80 GLU A C 1
ATOM 635 O O . GLU A 1 80 ? 12.055 4.594 -0.282 1 96.44 80 GLU A O 1
ATOM 640 N N . ILE A 1 81 ? 10.57 5.047 1.367 1 96.88 81 ILE A N 1
ATOM 641 C CA . ILE A 1 81 ? 9.492 4.285 0.745 1 96.88 81 ILE A CA 1
ATOM 642 C C . ILE A 1 81 ? 9.086 4.945 -0.572 1 96.88 81 ILE A C 1
ATOM 644 O O . ILE A 1 81 ? 8.922 4.266 -1.589 1 96.88 81 ILE A O 1
ATOM 648 N N . ILE A 1 82 ? 8.984 6.23 -0.593 1 96.56 82 ILE A N 1
ATOM 649 C CA . ILE A 1 82 ? 8.617 6.965 -1.797 1 96.56 82 ILE A CA 1
ATOM 650 C C . ILE A 1 82 ? 9.664 6.734 -2.883 1 96.56 82 ILE A C 1
ATOM 652 O O . ILE A 1 82 ? 9.328 6.488 -4.043 1 96.56 82 ILE A O 1
ATOM 656 N N . ARG A 1 83 ? 10.906 6.746 -2.477 1 95.75 83 ARG A N 1
ATOM 657 C CA . ARG A 1 83 ? 11.977 6.484 -3.424 1 95.75 83 ARG A CA 1
ATOM 658 C C . ARG A 1 83 ? 11.922 5.047 -3.932 1 95.75 83 ARG A C 1
ATOM 660 O O . ARG A 1 83 ? 12.133 4.793 -5.121 1 95.75 83 ARG A O 1
ATOM 667 N N . ALA A 1 84 ? 11.688 4.164 -3.021 1 93.88 84 ALA A N 1
ATOM 668 C CA . ALA A 1 84 ? 11.586 2.758 -3.41 1 93.88 84 ALA A CA 1
ATOM 669 C C . ALA A 1 84 ? 10.477 2.555 -4.441 1 93.88 84 ALA A C 1
ATOM 671 O O . ALA A 1 84 ? 10.578 1.671 -5.297 1 93.88 84 ALA A O 1
ATOM 672 N N . LEU A 1 85 ? 9.469 3.402 -4.383 1 93.69 85 LEU A N 1
ATOM 673 C CA . LEU A 1 85 ? 8.344 3.314 -5.309 1 93.69 85 LEU A CA 1
ATOM 674 C C . LEU A 1 85 ? 8.68 3.988 -6.637 1 93.69 85 LEU A C 1
ATOM 676 O O . LEU A 1 85 ? 7.914 3.891 -7.598 1 93.69 85 LEU A O 1
ATOM 680 N N . GLY A 1 86 ? 9.805 4.664 -6.684 1 92.5 86 GLY A N 1
ATOM 681 C CA . GLY A 1 86 ? 10.273 5.234 -7.938 1 92.5 86 GLY A CA 1
ATOM 682 C C . GLY A 1 86 ? 10.016 6.727 -8.047 1 92.5 86 GLY A C 1
ATOM 683 O O . GLY A 1 86 ? 10.031 7.289 -9.141 1 92.5 86 GLY A O 1
ATOM 684 N N . TYR A 1 87 ? 9.688 7.324 -6.941 1 94.12 87 TYR A N 1
ATOM 685 C CA . TYR A 1 87 ? 9.375 8.75 -6.941 1 94.12 87 TYR A CA 1
ATOM 686 C C . TYR A 1 87 ? 10.406 9.531 -6.129 1 94.12 87 TYR A C 1
ATOM 688 O O . TYR A 1 87 ? 11.281 8.938 -5.492 1 94.12 87 TYR A O 1
ATOM 696 N N . GLU A 1 88 ? 10.32 10.867 -6.242 1 91.88 88 GLU A N 1
ATOM 697 C CA . GLU A 1 88 ? 11.109 11.773 -5.406 1 91.88 88 GLU A CA 1
ATOM 698 C C . GLU A 1 88 ? 10.211 12.539 -4.43 1 91.88 88 GLU A C 1
ATOM 700 O O . GLU A 1 88 ? 9.227 13.156 -4.836 1 91.88 88 GLU A O 1
ATOM 705 N N . PRO A 1 89 ? 10.547 12.258 -3.24 1 88.12 89 PRO A N 1
ATOM 706 C CA . PRO A 1 89 ? 9.742 13 -2.264 1 88.12 89 PRO A CA 1
ATOM 707 C C . PRO A 1 89 ? 9.75 14.5 -2.516 1 88.12 89 PRO A C 1
ATOM 709 O O . PRO A 1 89 ? 10.719 15.039 -3.062 1 88.12 89 PRO A O 1
ATOM 712 N N . GLY A 1 90 ? 8.469 15.102 -2.629 1 68.44 90 GLY A N 1
ATOM 713 C CA . GLY A 1 90 ? 8.359 16.531 -2.861 1 68.44 90 GLY A CA 1
ATOM 714 C C . GLY A 1 90 ? 9.305 17.344 -2 1 68.44 90 GLY A C 1
ATOM 715 O O . GLY A 1 90 ? 9.75 16.891 -0.946 1 68.44 90 GLY A O 1
ATOM 716 N N . LYS A 1 91 ? 10.125 18.125 -2.748 1 53.97 91 LYS A N 1
ATOM 717 C CA . LYS A 1 91 ? 10.969 19.078 -2.039 1 53.97 91 LYS A CA 1
ATOM 718 C C . LYS A 1 91 ? 10.242 19.672 -0.841 1 53.97 91 LYS A C 1
ATOM 720 O O . LYS A 1 91 ? 9.109 20.141 -0.969 1 53.97 91 LYS A O 1
ATOM 725 N N . GLU A 1 92 ? 10.422 19.125 0.226 1 48 92 GLU A N 1
ATOM 726 C CA . GLU A 1 92 ? 9.922 19.719 1.47 1 48 92 GLU A CA 1
ATOM 727 C C . GLU A 1 92 ? 9.734 21.219 1.337 1 48 92 GLU A C 1
ATOM 729 O O . GLU A 1 92 ? 10.625 21.922 0.859 1 48 92 GLU A O 1
ATOM 734 N N . GLU A 1 93 ? 8.641 21.812 0.877 1 41.88 93 GLU A N 1
ATOM 735 C CA . GLU A 1 93 ? 8.719 23.172 1.415 1 41.88 93 GLU A CA 1
ATOM 736 C C . GLU A 1 93 ? 9.5 23.203 2.723 1 41.88 93 GLU A C 1
ATOM 738 O O . GLU A 1 93 ? 9.57 22.203 3.436 1 41.88 93 GLU A O 1
ATOM 743 N N . PRO A 1 94 ? 10.453 24.078 2.939 1 35.47 94 PRO A N 1
ATOM 744 C CA . PRO A 1 94 ? 11.125 24.141 4.238 1 35.47 94 PRO A CA 1
ATOM 745 C C . PRO A 1 94 ? 10.25 23.625 5.379 1 35.47 94 PRO A C 1
ATOM 747 O O . PRO A 1 94 ? 9.031 23.797 5.352 1 35.47 94 PRO A O 1
ATOM 750 N N . ALA A 1 95 ? 10.484 22.391 5.906 1 40.19 95 ALA A N 1
ATOM 751 C CA . ALA A 1 95 ? 9.883 21.938 7.156 1 40.19 95 ALA A CA 1
ATOM 752 C C . ALA A 1 95 ? 9.242 23.109 7.906 1 40.19 95 ALA A C 1
ATOM 754 O O . ALA A 1 95 ? 9.945 23.969 8.422 1 40.19 95 ALA A O 1
ATOM 755 N N . GLY A 1 96 ? 8.281 23.734 7.488 1 39.38 96 GLY A N 1
ATOM 756 C CA . GLY A 1 96 ? 7.781 24.609 8.539 1 39.38 96 GLY A CA 1
ATOM 757 C C . GLY A 1 96 ? 7.848 23.984 9.914 1 39.38 96 GLY A C 1
ATOM 758 O O . GLY A 1 96 ? 8 22.766 10.047 1 39.38 96 GLY A O 1
ATOM 759 N N . ILE A 1 97 ? 8.25 24.797 10.984 1 42.69 97 ILE A N 1
ATOM 760 C CA . ILE A 1 97 ? 8.445 24.406 12.375 1 42.69 97 ILE A CA 1
ATOM 761 C C . ILE A 1 97 ? 7.379 23.375 12.773 1 42.69 97 ILE A C 1
ATOM 763 O O . ILE A 1 97 ? 6.184 23.609 12.57 1 42.69 97 ILE A O 1
ATOM 767 N N . SER A 1 98 ? 7.66 22.172 12.742 1 45.72 98 SER A N 1
ATOM 768 C CA . SER A 1 98 ? 6.77 21.203 13.352 1 45.72 98 SER A CA 1
ATOM 769 C C . SER A 1 98 ? 5.891 21.828 14.422 1 45.72 98 SER A C 1
ATOM 771 O O . SER A 1 98 ? 6.234 22.891 14.969 1 45.72 98 SER A O 1
ATOM 773 N N . GLU A 1 99 ? 4.652 21.391 14.453 1 47.66 99 GLU A N 1
ATOM 774 C CA . GLU A 1 99 ? 3.848 21.922 15.555 1 47.66 99 GLU A CA 1
ATOM 775 C C . GLU A 1 99 ? 4.648 21.953 16.859 1 47.66 99 GLU A C 1
ATOM 777 O O . GLU A 1 99 ? 4.492 22.859 17.672 1 47.66 99 GLU A O 1
ATOM 782 N N . VAL A 1 1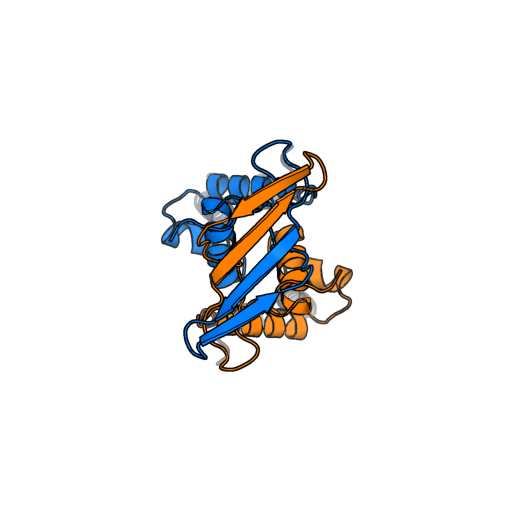00 ? 5.469 21 17.016 1 49.5 100 VAL A N 1
ATOM 783 C CA . VAL A 1 100 ? 6.312 20.953 18.203 1 49.5 100 VAL A CA 1
ATOM 784 C C . VAL A 1 100 ? 7.367 22.062 18.125 1 49.5 100 VAL A C 1
ATOM 786 O O . VAL A 1 100 ? 7.625 22.75 19.109 1 49.5 100 VAL A O 1
ATOM 789 N N . ASP A 1 101 ? 7.887 22.203 16.938 1 57.94 101 ASP A N 1
ATOM 790 C CA . ASP A 1 101 ? 8.859 23.281 16.797 1 57.94 101 ASP A CA 1
ATOM 791 C C . ASP A 1 101 ? 8.172 24.641 16.844 1 57.94 101 ASP A C 1
ATOM 793 O O . ASP A 1 101 ? 8.703 25.594 17.422 1 57.94 101 ASP A O 1
ATOM 797 N N . ARG A 1 102 ? 7.059 24.672 16.281 1 56.59 102 ARG A N 1
ATOM 798 C CA . ARG A 1 102 ? 6.254 25.891 16.391 1 56.59 102 ARG A CA 1
ATOM 799 C C . ARG A 1 102 ? 5.906 26.188 17.859 1 56.59 102 ARG A C 1
ATOM 801 O O . ARG A 1 102 ? 5.977 27.328 18.297 1 56.59 102 ARG A O 1
ATOM 808 N N . LYS A 1 103 ? 5.508 25.125 18.516 1 61.31 103 LYS A N 1
ATOM 809 C CA . LYS A 1 103 ? 5.215 25.281 19.938 1 61.31 103 LYS A CA 1
ATOM 810 C C . LYS A 1 103 ? 6.465 25.672 20.719 1 61.31 103 LYS A C 1
ATOM 812 O O . LYS A 1 103 ? 6.406 26.516 21.609 1 61.31 103 LYS A O 1
ATOM 817 N N . GLU A 1 104 ? 7.488 25.125 20.359 1 63.62 104 GLU A N 1
ATOM 818 C CA . GLU A 1 104 ? 8.75 25.469 21.016 1 63.62 104 GLU A CA 1
ATOM 819 C C . GLU A 1 104 ? 9.188 26.891 20.656 1 63.62 104 GLU A C 1
ATOM 821 O O . GLU A 1 104 ? 9.688 27.625 21.516 1 63.62 104 GLU A O 1
ATOM 826 N N . ILE A 1 105 ? 8.906 27.234 19.422 1 66.31 105 ILE A N 1
ATOM 827 C CA . ILE A 1 105 ? 9.227 28.594 18.984 1 66.31 105 ILE A CA 1
ATOM 828 C C . ILE A 1 105 ? 8.289 29.578 19.672 1 66.31 105 ILE A C 1
ATOM 830 O O . ILE A 1 105 ? 8.734 30.625 20.172 1 66.31 105 ILE A O 1
ATOM 834 N N . LEU A 1 106 ? 7.059 29.141 19.797 1 64.5 106 LEU A N 1
ATOM 835 C CA . LEU A 1 106 ? 6.09 30 20.469 1 64.5 106 LEU A CA 1
ATOM 836 C C . LEU A 1 106 ? 6.375 30.062 21.969 1 64.5 106 LEU A C 1
ATOM 838 O O . LEU A 1 106 ? 6.27 31.141 22.578 1 64.5 106 LEU A O 1
ATOM 842 N N . GLN A 1 107 ? 6.727 28.969 22.531 1 66.12 107 GLN A N 1
ATOM 843 C CA . GLN 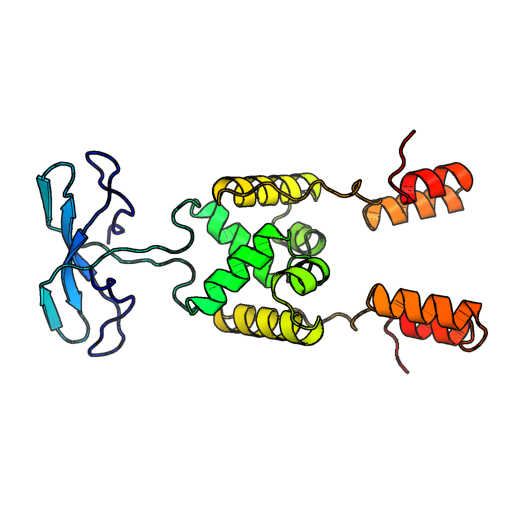A 1 107 ? 7.098 28.953 23.953 1 66.12 107 GLN A CA 1
ATOM 844 C C . GLN A 1 107 ? 8.359 29.766 24.203 1 66.12 107 GLN A C 1
ATOM 846 O O . GLN A 1 107 ? 8.453 30.484 25.188 1 66.12 107 GLN A O 1
ATOM 851 N N . ALA A 1 108 ? 9.234 29.688 23.312 1 68.69 108 ALA A N 1
ATOM 852 C CA . ALA A 1 108 ? 10.477 30.438 23.438 1 68.69 108 ALA A CA 1
ATOM 853 C C . ALA A 1 108 ? 10.227 31.938 23.234 1 68.69 108 ALA A C 1
ATOM 855 O O . ALA A 1 108 ? 10.859 32.781 23.891 1 68.69 108 ALA A O 1
ATOM 856 N N . LEU A 1 109 ? 9.258 32.25 22.406 1 68.38 109 LEU A N 1
ATOM 857 C CA . LEU A 1 109 ? 8.828 33.625 22.203 1 68.38 109 LEU A CA 1
ATOM 858 C C . LEU A 1 109 ? 8.125 34.188 23.453 1 68.38 109 LEU A C 1
ATOM 860 O O . LEU A 1 109 ? 8.367 35.312 23.859 1 68.38 109 LEU A O 1
ATOM 864 N N . GLU A 1 110 ? 7.398 33.312 24.016 1 68.75 110 GLU A N 1
ATOM 865 C CA . GLU A 1 110 ? 6.699 33.688 25.234 1 68.75 110 GLU A CA 1
ATOM 866 C C . GLU A 1 110 ? 7.672 33.844 26.406 1 68.75 110 GLU A C 1
ATOM 868 O O . GLU A 1 110 ? 7.496 34.719 27.234 1 68.75 110 GLU A O 1
ATOM 873 N N . ALA A 1 111 ? 8.625 33.125 26.312 1 67.12 111 ALA A N 1
ATOM 874 C CA . ALA A 1 111 ? 9.609 33.156 27.406 1 67.12 111 ALA A CA 1
ATOM 875 C C . ALA A 1 111 ? 10.648 34.219 27.172 1 67.12 111 ALA A C 1
ATOM 877 O O . ALA A 1 111 ? 11.484 34.5 28.031 1 67.12 111 ALA A O 1
ATOM 878 N N . GLY A 1 112 ? 10.539 34.812 26 1 71 112 GLY A N 1
ATOM 879 C CA . GLY A 1 112 ? 11.438 35.906 25.703 1 71 112 GLY A CA 1
ATOM 880 C C . GLY A 1 112 ? 12.805 35.469 25.219 1 71 112 GLY A C 1
ATOM 881 O O . GLY A 1 112 ? 13.758 36.25 25.219 1 71 112 GLY A O 1
ATOM 882 N N . GLU A 1 113 ? 12.961 34.312 24.906 1 75.62 113 GLU A N 1
ATOM 883 C CA . GLU A 1 113 ? 14.234 33.75 24.469 1 75.62 113 GLU A CA 1
ATOM 884 C C . GLU A 1 113 ? 14.43 33.906 22.969 1 75.62 113 GLU A C 1
ATOM 886 O O . GLU A 1 113 ? 15.539 33.75 22.453 1 75.62 113 GLU A O 1
ATOM 891 N N . LEU A 1 114 ? 13.367 34.094 22.312 1 71.62 114 LEU A N 1
ATOM 892 C CA . LEU A 1 114 ? 13.336 34.281 20.859 1 71.62 114 LEU A CA 1
ATOM 893 C C . LEU A 1 114 ? 12.602 35.562 20.5 1 71.62 114 LEU A C 1
ATOM 895 O O . LEU A 1 114 ? 11.586 35.906 21.109 1 71.62 114 LEU A O 1
ATOM 899 N N . SER A 1 115 ? 13.297 36.406 19.719 1 73.06 115 SER A N 1
ATOM 900 C CA . SER A 1 115 ? 12.641 37.625 19.281 1 73.06 115 SER A CA 1
ATOM 901 C C . SER A 1 115 ? 11.562 37.312 18.25 1 73.06 115 SER A C 1
ATOM 903 O O . SER A 1 115 ? 11.57 36.25 17.625 1 73.06 115 SER A O 1
ATOM 905 N N . PHE A 1 116 ? 10.484 38.25 18.141 1 63.31 116 PHE A N 1
ATOM 906 C CA . PHE A 1 116 ? 9.391 38.156 17.172 1 63.31 116 PHE A CA 1
ATOM 907 C C . PHE A 1 116 ? 9.938 37.938 15.766 1 63.31 116 PHE A C 1
ATOM 909 O O . PHE A 1 116 ? 9.445 37.062 15.031 1 63.31 116 PHE A O 1
ATOM 916 N N . GLU A 1 117 ? 10.82 38.656 15.375 1 66 117 GLU A N 1
ATOM 917 C CA . GLU A 1 117 ? 11.391 38.594 14.039 1 66 117 GLU A CA 1
ATOM 918 C C . GLU A 1 117 ? 12.047 37.25 13.781 1 66 117 GLU A C 1
ATOM 920 O O . GLU A 1 117 ? 11.883 36.656 12.711 1 66 117 GLU A O 1
ATOM 925 N N . GLU A 1 118 ? 12.695 36.781 14.789 1 69.5 118 GLU A N 1
ATOM 926 C CA . GLU A 1 118 ? 13.375 35.5 14.68 1 69.5 118 GLU A CA 1
ATOM 927 C C . GLU A 1 118 ? 12.367 34.344 14.633 1 69.5 118 GLU A C 1
ATOM 929 O O . GLU A 1 118 ? 12.531 33.375 13.867 1 69.5 118 GLU A O 1
ATOM 934 N N . ALA A 1 119 ? 11.352 34.438 15.484 1 67.94 119 ALA A N 1
ATOM 935 C CA . ALA A 1 119 ? 10.289 33.438 15.5 1 67.94 119 ALA A CA 1
ATOM 936 C C . ALA A 1 119 ? 9.586 33.375 14.148 1 67.94 119 ALA A C 1
ATOM 938 O O . ALA A 1 119 ? 9.344 32.281 13.625 1 67.94 119 ALA A O 1
AT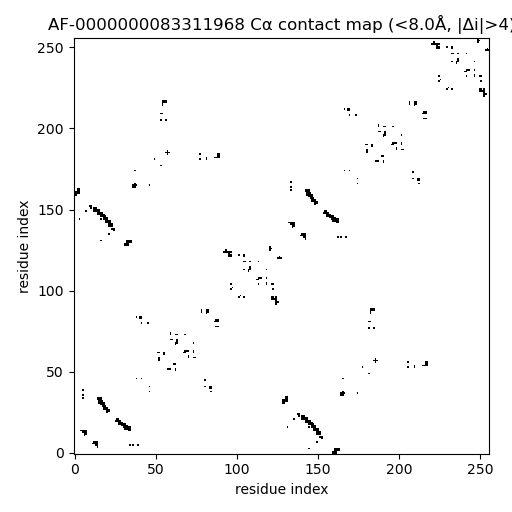OM 939 N N . MET A 1 120 ? 9.305 34.438 13.609 1 65.62 120 MET A N 1
ATOM 940 C CA . MET A 1 120 ? 8.625 34.531 12.32 1 65.62 120 MET A CA 1
ATOM 941 C C . MET A 1 120 ? 9.484 33.938 11.211 1 65.62 120 MET A C 1
ATOM 943 O O . MET A 1 120 ? 8.969 33.25 10.328 1 65.62 120 MET A O 1
ATOM 947 N N . ALA A 1 121 ? 10.695 34.25 11.227 1 64.88 121 ALA A N 1
ATOM 948 C CA . ALA A 1 121 ? 11.641 33.719 10.25 1 64.88 121 ALA A CA 1
ATOM 949 C C . ALA A 1 121 ? 11.703 32.188 10.305 1 64.88 121 ALA A C 1
ATOM 951 O O . ALA A 1 121 ? 11.734 31.531 9.266 1 64.88 121 ALA A O 1
ATOM 952 N N . ARG A 1 122 ? 11.727 31.719 11.516 1 62.81 122 ARG A N 1
ATOM 953 C CA . ARG A 1 122 ? 11.789 30.266 11.703 1 62.81 122 ARG A CA 1
ATOM 954 C C . ARG A 1 122 ? 10.484 29.609 11.289 1 62.81 122 ARG A C 1
ATOM 956 O O . ARG A 1 122 ? 10.492 28.516 10.719 1 62.81 122 ARG A O 1
ATOM 963 N N . LEU A 1 123 ? 9.469 30.328 11.672 1 62.62 123 LEU A N 1
ATOM 964 C CA . LEU A 1 123 ? 8.141 29.797 11.359 1 62.62 123 LEU A CA 1
ATOM 965 C C . LEU A 1 123 ? 7.898 29.812 9.852 1 62.62 123 LEU A C 1
ATOM 967 O O . LEU A 1 123 ? 7.141 29 9.328 1 62.62 123 LEU A O 1
ATOM 971 N N . LYS A 1 124 ? 8.438 30.828 9.195 1 58.75 124 LYS A N 1
ATOM 972 C CA . LYS A 1 124 ? 8.328 30.938 7.746 1 58.75 124 LYS A CA 1
ATOM 973 C C . LYS A 1 124 ? 9.289 29.984 7.043 1 58.75 124 LYS A C 1
ATOM 975 O O . LYS A 1 124 ? 9.188 29.797 5.828 1 58.75 124 LYS A O 1
ATOM 980 N N . GLY A 1 125 ? 9.938 29.125 7.699 1 54.91 125 GLY A N 1
ATOM 981 C CA . GLY A 1 125 ? 10.891 28.25 7.047 1 54.91 125 GLY A CA 1
ATOM 982 C C . GLY A 1 125 ? 12.062 28.984 6.434 1 54.91 125 GLY A C 1
ATOM 983 O O . GLY A 1 125 ? 12.773 28.438 5.59 1 54.91 125 GLY A O 1
ATOM 984 N N . GLU A 1 126 ? 12.188 30.281 6.457 1 43.38 126 GLU A N 1
ATOM 985 C CA . GLU A 1 126 ? 13.266 31.078 5.883 1 43.38 126 G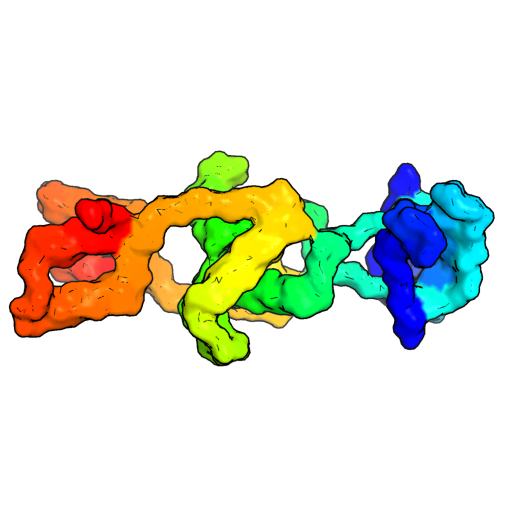LU A CA 1
ATOM 986 C C . GLU A 1 126 ? 14.5 31.062 6.781 1 43.38 126 GLU A C 1
ATOM 988 O O . GLU A 1 126 ? 14.484 31.609 7.883 1 43.38 126 GLU A O 1
ATOM 993 N N . THR A 1 127 ? 14.938 29.938 7.305 1 39.84 127 THR A N 1
ATOM 994 C CA . THR A 1 127 ? 16.25 30.156 7.891 1 39.84 127 THR A CA 1
ATOM 995 C C . THR A 1 127 ? 17.109 31.031 6.992 1 39.84 127 THR A C 1
ATOM 997 O O . THR A 1 127 ? 17.25 30.766 5.797 1 39.84 127 THR A O 1
ATOM 1000 N N . ALA A 1 128 ? 17.484 32.25 7.434 1 35.38 128 ALA A N 1
ATOM 1001 C CA . ALA A 1 128 ? 18.703 32.844 6.898 1 35.38 128 ALA A CA 1
ATOM 1002 C C . ALA A 1 128 ? 19.875 31.859 6.965 1 35.38 128 ALA A C 1
ATOM 1004 O O . ALA A 1 128 ? 19.969 31.078 7.914 1 35.38 128 ALA A O 1
ATOM 1005 N N . MET B 1 1 ? -1.31 -11.625 -20.438 1 81.81 1 MET B N 1
ATOM 1006 C CA . MET B 1 1 ? -1.487 -12.75 -19.516 1 81.81 1 MET B CA 1
ATOM 1007 C C . MET B 1 1 ? -2.494 -12.406 -18.422 1 81.81 1 MET B C 1
ATOM 1009 O O . MET B 1 1 ? -2.562 -11.266 -17.969 1 81.81 1 MET B O 1
ATOM 1013 N N . ILE B 1 2 ? -3.396 -13.336 -18.188 1 89.06 2 ILE B N 1
ATOM 1014 C CA . ILE B 1 2 ? -4.414 -13.102 -17.172 1 89.06 2 ILE B CA 1
ATOM 1015 C C . ILE B 1 2 ? -3.764 -13.07 -15.797 1 89.06 2 ILE B C 1
ATOM 1017 O O . ILE B 1 2 ? -2.863 -13.867 -15.508 1 89.06 2 ILE B O 1
ATOM 1021 N N . PRO B 1 3 ? -4.164 -12.188 -14.914 1 89.25 3 PRO B N 1
ATOM 1022 C CA . PRO B 1 3 ? -3.586 -12.117 -13.57 1 89.25 3 PRO B CA 1
ATOM 1023 C C . PRO B 1 3 ? -3.959 -13.32 -12.703 1 89.25 3 PRO B C 1
ATOM 1025 O O . PRO B 1 3 ? -5.051 -13.875 -12.852 1 89.25 3 PRO B O 1
ATOM 1028 N N . LEU B 1 4 ? -3.006 -13.719 -11.852 1 91.31 4 LEU B N 1
ATOM 1029 C CA . LEU B 1 4 ? -3.316 -14.719 -10.836 1 91.31 4 LEU B CA 1
ATOM 1030 C C . LEU B 1 4 ? -4.41 -14.219 -9.898 1 91.31 4 LEU B C 1
ATOM 1032 O O . LEU B 1 4 ? -4.332 -13.102 -9.391 1 91.31 4 LEU B O 1
ATOM 1036 N N . PRO B 1 5 ? -5.434 -15 -9.742 1 88.25 5 PRO B N 1
ATOM 1037 C CA . PRO B 1 5 ? -6.445 -14.555 -8.781 1 88.25 5 PRO B CA 1
ATOM 1038 C C . PRO B 1 5 ? -5.914 -14.477 -7.352 1 88.25 5 PRO B C 1
ATOM 1040 O O . PRO B 1 5 ? -5.035 -15.258 -6.977 1 88.25 5 PRO B O 1
ATOM 1043 N N . THR B 1 6 ? -6.438 -13.555 -6.582 1 83.75 6 THR B N 1
ATOM 1044 C CA . THR B 1 6 ? -6.016 -13.391 -5.199 1 83.75 6 THR B CA 1
ATOM 1045 C C . THR B 1 6 ? -6.723 -14.398 -4.293 1 83.75 6 THR B C 1
ATOM 1047 O O . THR B 1 6 ? -6.242 -14.703 -3.201 1 83.75 6 THR B O 1
ATOM 1050 N N . THR B 1 7 ? -7.922 -14.797 -4.695 1 87.5 7 THR B N 1
ATOM 1051 C CA . THR B 1 7 ? -8.703 -15.805 -3.984 1 87.5 7 THR B CA 1
ATOM 1052 C C . THR B 1 7 ? -9.25 -16.844 -4.953 1 87.5 7 THR B C 1
ATOM 1054 O O . THR B 1 7 ? -9.273 -16.625 -6.168 1 87.5 7 THR B O 1
ATOM 1057 N N . SER B 1 8 ? -9.742 -17.969 -4.434 1 93 8 SER B N 1
ATOM 1058 C CA . SER B 1 8 ? -10.32 -19.031 -5.258 1 93 8 SER B CA 1
ATOM 1059 C C . SER B 1 8 ? -11.562 -18.547 -5.992 1 93 8 SER B C 1
ATOM 1061 O O . SER B 1 8 ? -12.477 -17.984 -5.379 1 93 8 SER B O 1
ATOM 1063 N N . PRO B 1 9 ? -11.609 -18.703 -7.312 1 92.38 9 PRO B N 1
ATOM 1064 C CA . PRO B 1 9 ? -12.789 -18.297 -8.078 1 92.38 9 PRO B CA 1
ATOM 1065 C C . PRO B 1 9 ? -13.992 -19.203 -7.82 1 92.38 9 PRO B C 1
ATOM 1067 O O . PRO B 1 9 ? -15.094 -18.922 -8.305 1 92.38 9 PRO B O 1
ATOM 1070 N N . PHE B 1 10 ? -13.773 -20.203 -7.066 1 94.12 10 PHE B N 1
ATOM 1071 C CA . PHE B 1 10 ? -14.82 -21.203 -6.871 1 94.12 10 PHE B CA 1
ATOM 1072 C C . PHE B 1 10 ? -15.5 -21.016 -5.52 1 94.12 10 PHE B C 1
ATOM 1074 O O . PHE B 1 10 ? -16.719 -21.141 -5.402 1 94.12 10 PHE B O 1
ATOM 1081 N N . ASP B 1 11 ? -14.75 -20.75 -4.473 1 94.31 11 ASP B N 1
ATOM 1082 C CA . ASP B 1 11 ? -15.336 -20.672 -3.137 1 94.31 11 ASP B CA 1
ATOM 1083 C C . ASP B 1 11 ? -14.891 -19.406 -2.416 1 94.31 11 ASP B C 1
ATOM 1085 O O . ASP B 1 11 ? -15.328 -19.125 -1.295 1 94.31 11 ASP B O 1
ATOM 1089 N N . GLY B 1 12 ? -13.945 -18.656 -3.035 1 90.31 12 GLY B N 1
ATOM 1090 C CA . GLY B 1 12 ? -13.461 -17.422 -2.43 1 90.31 12 GLY B CA 1
ATOM 1091 C C . GLY B 1 12 ? -12.398 -17.656 -1.372 1 90.31 12 GLY B C 1
ATOM 1092 O O . GLY B 1 12 ? -11.961 -16.703 -0.712 1 90.31 12 GLY B O 1
ATOM 1093 N N . GLY B 1 13 ? -11.93 -18.859 -1.251 1 89.06 13 GLY B N 1
ATOM 1094 C CA . GLY B 1 13 ? -10.922 -19.203 -0.259 1 89.06 13 GLY B CA 1
ATOM 1095 C C . GLY B 1 13 ? -9.508 -18.969 -0.745 1 89.06 13 GLY B C 1
ATOM 1096 O O . GLY B 1 13 ? -9.289 -18.281 -1.752 1 89.06 13 GLY B O 1
ATOM 1097 N N . GLU B 1 14 ? -8.609 -19.5 -0.043 1 91.25 14 GLU B N 1
ATOM 1098 C CA . GLU B 1 14 ? -7.191 -19.312 -0.341 1 91.25 14 GLU B CA 1
ATOM 1099 C C . GLU B 1 14 ? -6.793 -20.078 -1.604 1 91.25 14 GLU B C 1
ATOM 1101 O O . GLU B 1 14 ? -7.426 -21.078 -1.962 1 91.25 14 GLU B O 1
ATOM 1106 N N . ILE B 1 15 ? -5.828 -19.516 -2.32 1 92.5 15 ILE B N 1
ATOM 1107 C CA . ILE B 1 15 ? -5.199 -20.234 -3.422 1 92.5 15 ILE B CA 1
ATOM 1108 C C . ILE B 1 15 ? -3.771 -20.625 -3.041 1 92.5 15 ILE B C 1
ATOM 1110 O O . ILE B 1 15 ? -3.072 -19.859 -2.373 1 92.5 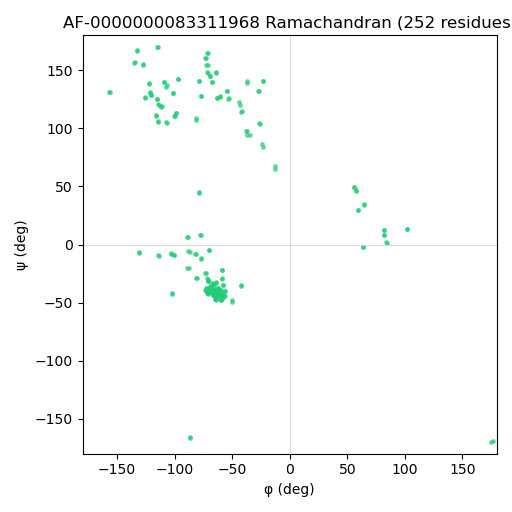15 ILE B O 1
ATOM 1114 N N . VAL B 1 16 ? -3.418 -21.828 -3.436 1 95.94 16 VAL B N 1
ATOM 1115 C CA . VAL B 1 16 ? -2.057 -22.3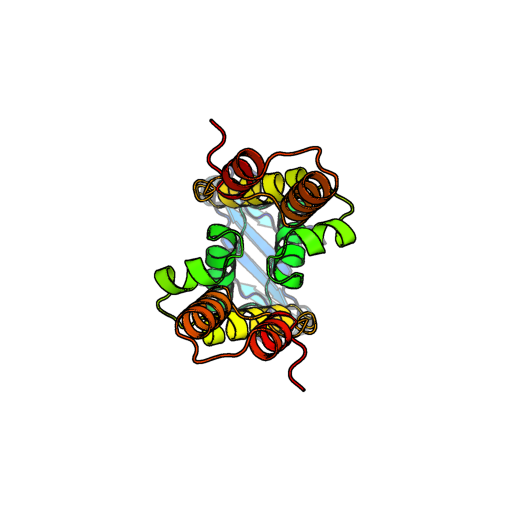12 -3.264 1 95.94 16 VAL B CA 1
ATOM 1116 C C . VAL B 1 16 ? -1.402 -22.516 -4.629 1 95.94 16 VAL B C 1
ATOM 1118 O O . VAL B 1 16 ? -1.906 -23.281 -5.461 1 95.94 16 VAL B O 1
ATOM 1121 N N . VAL B 1 17 ? -0.296 -21.828 -4.875 1 96.5 17 VAL B N 1
ATOM 1122 C CA . VAL B 1 17 ? 0.43 -22.016 -6.125 1 96.5 17 VAL B CA 1
ATOM 1123 C C . VAL B 1 17 ? 1.242 -23.312 -6.059 1 96.5 17 VAL B C 1
ATOM 1125 O O . VAL B 1 17 ? 1.991 -23.531 -5.105 1 96.5 17 VAL B O 1
ATOM 1128 N N . THR B 1 18 ? 1.038 -24.109 -7.066 1 97.62 18 THR B N 1
ATOM 1129 C CA . THR B 1 18 ? 1.71 -25.391 -7.039 1 97.62 18 THR B CA 1
ATOM 1130 C C . THR B 1 18 ? 2.75 -25.5 -8.148 1 97.62 18 THR B C 1
ATOM 1132 O O . THR B 1 18 ? 3.553 -26.422 -8.18 1 97.62 18 THR B O 1
ATOM 1135 N N . ARG B 1 19 ? 2.742 -24.562 -9.039 1 97.75 19 ARG B N 1
ATOM 1136 C CA . ARG B 1 19 ? 3.744 -24.547 -10.094 1 97.75 19 ARG B CA 1
ATOM 1137 C C . ARG B 1 19 ? 3.93 -23.141 -10.648 1 97.75 19 ARG B C 1
ATOM 1139 O O . ARG B 1 19 ? 2.951 -22.438 -10.898 1 97.75 19 ARG B O 1
ATOM 1146 N N . PHE B 1 20 ? 5.133 -22.703 -10.758 1 97.19 20 PHE B N 1
ATOM 1147 C CA . PHE B 1 20 ? 5.41 -21.469 -11.484 1 97.19 20 PHE B CA 1
ATOM 1148 C C . PHE B 1 20 ? 6.609 -21.641 -12.406 1 97.19 20 PHE B C 1
ATOM 1150 O O . PHE B 1 20 ? 7.395 -22.578 -12.242 1 97.19 20 PHE B O 1
ATOM 1157 N N . TYR B 1 21 ? 6.656 -20.812 -13.422 1 97.19 21 TYR B N 1
ATOM 1158 C CA . TYR B 1 21 ? 7.652 -20.844 -14.492 1 97.19 21 TYR B CA 1
ATOM 1159 C C . TYR B 1 21 ? 8.406 -19.516 -14.578 1 97.19 21 TYR B C 1
ATOM 1161 O O . TYR B 1 21 ? 7.812 -18.453 -14.445 1 97.19 21 TYR B O 1
ATOM 1169 N N . CYS B 1 22 ? 9.734 -19.641 -14.789 1 96.06 22 CYS B N 1
ATOM 1170 C CA . CYS B 1 22 ? 10.586 -18.484 -15.031 1 96.06 22 CYS B CA 1
ATOM 1171 C C . CYS B 1 22 ? 11.023 -18.438 -16.484 1 96.06 22 CYS B C 1
ATOM 1173 O O . CYS B 1 22 ? 11.953 -19.141 -16.891 1 96.06 22 CYS B O 1
ATOM 1175 N N . PRO B 1 23 ? 10.461 -17.562 -17.234 1 95.25 23 PRO B N 1
ATOM 1176 C CA . PRO B 1 23 ? 10.781 -17.531 -18.672 1 95.25 23 PRO B CA 1
ATOM 1177 C C . PRO B 1 23 ? 12.25 -17.219 -18.938 1 95.25 23 PRO B C 1
ATOM 1179 O O . PRO B 1 23 ? 12.859 -17.781 -19.844 1 95.25 23 PRO B O 1
ATOM 1182 N N . GLY B 1 24 ? 12.766 -16.297 -18.172 1 93.81 24 GLY B N 1
ATOM 1183 C CA . GLY B 1 24 ? 14.141 -15.891 -18.391 1 93.81 24 GLY B CA 1
ATOM 1184 C C . GLY B 1 24 ? 15.133 -17.031 -18.25 1 93.81 24 GLY B C 1
ATOM 1185 O O . GLY B 1 24 ? 16.109 -17.109 -19.016 1 93.81 24 GLY B O 1
ATOM 1186 N N . SER B 1 25 ? 14.984 -17.906 -17.344 1 95.25 25 SER B N 1
ATOM 1187 C CA . SER B 1 25 ? 15.898 -19.016 -17.078 1 95.25 25 SER B CA 1
ATOM 1188 C C . SER B 1 25 ? 15.344 -20.328 -17.625 1 95.25 25 SER B C 1
ATOM 1190 O O . SER B 1 25 ? 16.047 -21.344 -17.641 1 95.25 25 SER B O 1
ATOM 1192 N N . ASP B 1 26 ? 14.172 -20.281 -18.062 1 96.31 26 ASP B N 1
ATOM 1193 C CA . ASP B 1 26 ? 13.508 -21.469 -18.594 1 96.31 26 ASP B CA 1
ATOM 1194 C C . ASP B 1 26 ? 13.461 -22.578 -17.547 1 96.31 26 ASP B C 1
ATOM 1196 O O . ASP B 1 26 ? 13.867 -23.719 -17.812 1 96.31 26 ASP B O 1
ATOM 1200 N N . VAL B 1 27 ? 13.062 -22.25 -16.297 1 96.94 27 VAL B N 1
ATOM 1201 C CA . VAL B 1 27 ? 12.984 -23.172 -15.172 1 96.94 27 VAL B CA 1
ATOM 1202 C C . VAL B 1 27 ? 11.555 -23.219 -14.641 1 96.94 27 VAL B C 1
ATOM 1204 O O . VAL B 1 27 ? 10.906 -22.188 -14.5 1 96.94 27 VAL B O 1
ATOM 1207 N N . THR B 1 28 ? 11.047 -24.359 -14.516 1 97.5 28 THR B N 1
ATOM 1208 C CA . THR B 1 28 ? 9.766 -24.609 -13.867 1 97.5 28 THR B CA 1
ATOM 1209 C C . THR B 1 28 ? 9.969 -25.125 -12.445 1 97.5 28 THR B C 1
ATOM 1211 O O . THR B 1 28 ? 10.805 -26 -12.211 1 97.5 28 THR B O 1
ATOM 1214 N N . VAL B 1 29 ? 9.32 -24.562 -11.508 1 97.25 29 VAL B N 1
ATOM 1215 C CA . VAL B 1 29 ? 9.414 -24.953 -10.102 1 97.25 29 VAL B CA 1
ATOM 1216 C C . VAL B 1 29 ? 8.07 -25.5 -9.625 1 97.25 29 VAL B C 1
ATOM 1218 O O . VAL B 1 29 ? 7.027 -24.891 -9.859 1 97.25 29 VAL B O 1
ATOM 1221 N N . GLU B 1 30 ? 8.055 -26.688 -9.094 1 97.19 30 GLU B N 1
ATOM 1222 C CA . GLU B 1 30 ? 6.867 -27.266 -8.469 1 97.19 30 GLU B CA 1
ATOM 1223 C C . GLU B 1 30 ? 7.008 -27.297 -6.945 1 97.19 30 GLU B C 1
ATOM 1225 O O . GLU B 1 30 ? 8.086 -27.578 -6.422 1 97.19 30 GLU B O 1
ATOM 1230 N N . GLY B 1 31 ? 5.98 -26.953 -6.285 1 96.19 31 GLY B N 1
ATOM 1231 C CA . GLY B 1 31 ? 5.895 -26.859 -4.836 1 96.19 31 GLY B CA 1
ATOM 1232 C C . GLY B 1 31 ? 4.57 -26.297 -4.348 1 96.19 31 GLY B C 1
ATOM 1233 O O . GLY B 1 31 ? 3.557 -26.406 -5.043 1 96.19 31 GLY B O 1
ATOM 1234 N N . ARG B 1 32 ? 4.461 -26 -3.129 1 96.31 32 ARG B N 1
ATOM 1235 C CA . ARG B 1 32 ? 3.311 -25.328 -2.537 1 96.31 32 ARG B CA 1
ATOM 1236 C C . ARG B 1 32 ? 3.699 -23.953 -1.984 1 96.31 32 ARG B C 1
ATOM 1238 O O . ARG B 1 32 ? 4.543 -23.859 -1.09 1 96.31 32 ARG B O 1
ATOM 1245 N N . PHE B 1 33 ? 3.207 -22.984 -2.635 1 94.69 33 PHE B N 1
ATOM 1246 C CA . PHE B 1 33 ? 3.562 -21.625 -2.281 1 94.69 33 PHE B CA 1
ATOM 1247 C C . PHE B 1 33 ? 2.32 -20.812 -1.911 1 94.69 33 PHE B C 1
ATOM 1249 O O . PHE B 1 33 ? 1.3 -20.891 -2.6 1 94.69 33 PHE B O 1
ATOM 1256 N N . SER B 1 34 ? 2.41 -20.188 -0.843 1 91.75 34 SER B N 1
ATOM 1257 C CA . SER B 1 34 ? 1.322 -19.312 -0.433 1 91.75 34 SER B CA 1
ATOM 1258 C C . SER B 1 34 ? 1.371 -17.984 -1.188 1 91.75 34 SER B C 1
ATOM 1260 O O . SER B 1 34 ? 2.449 -17.5 -1.547 1 91.75 34 SER B O 1
ATOM 1262 N N . VAL B 1 35 ? 0.189 -17.547 -1.523 1 85.25 35 VAL B N 1
ATOM 1263 C CA . VAL B 1 35 ? 0.086 -16.234 -2.152 1 85.25 35 VAL B CA 1
ATOM 1264 C C . VAL B 1 35 ? -0.331 -15.195 -1.114 1 85.25 35 VAL B C 1
ATOM 1266 O O . VAL B 1 35 ? -1.346 -15.359 -0.434 1 85.25 35 VAL B O 1
ATOM 1269 N N . SER B 1 36 ? 0.619 -14.367 -0.846 1 78.38 36 SER B N 1
ATOM 1270 C CA . SER B 1 36 ? 0.282 -13.25 0.03 1 78.38 36 SER B CA 1
ATOM 1271 C C . SER B 1 36 ? 0.38 -11.914 -0.708 1 78.38 36 SER B C 1
ATOM 1273 O O . SER B 1 36 ? 1.451 -11.547 -1.192 1 78.38 36 SER B O 1
ATOM 1275 N N . ILE B 1 37 ? -0.682 -11.375 -1.01 1 76.62 37 ILE B N 1
ATOM 1276 C CA . ILE B 1 37 ? -0.693 -10.102 -1.715 1 76.62 37 ILE B CA 1
ATOM 1277 C C . ILE B 1 37 ? -0.93 -8.969 -0.721 1 76.62 37 ILE B C 1
ATOM 1279 O O . ILE B 1 37 ? -1.953 -8.938 -0.033 1 76.62 37 ILE B O 1
ATOM 1283 N N . PRO B 1 38 ? 0.143 -8.141 -0.584 1 84.44 38 PRO B N 1
ATOM 1284 C CA . PRO B 1 38 ? -0.087 -6.977 0.267 1 84.44 38 PRO B CA 1
ATOM 1285 C C . PRO B 1 38 ? -1.29 -6.148 -0.181 1 84.44 38 PRO B C 1
ATOM 1287 O O . PRO B 1 38 ? -1.496 -5.949 -1.381 1 84.44 38 PRO B O 1
ATOM 1290 N N . PHE B 1 39 ? -2.139 -5.82 0.79 1 88.5 39 PHE B N 1
ATOM 1291 C CA . PHE B 1 39 ? -3.285 -4.953 0.538 1 88.5 39 PHE B CA 1
ATOM 1292 C C . PHE B 1 39 ? -4.266 -5.617 -0.42 1 88.5 39 PHE B C 1
ATOM 1294 O O . PHE B 1 39 ? -4.883 -4.945 -1.25 1 88.5 39 PHE B O 1
ATOM 1301 N N . ALA B 1 40 ? -4.367 -6.906 -0.308 1 80.5 40 ALA B N 1
ATOM 1302 C CA . ALA B 1 40 ? -5.23 -7.691 -1.187 1 80.5 40 ALA B CA 1
ATOM 1303 C C . ALA B 1 40 ? -6.68 -7.23 -1.085 1 80.5 40 ALA B C 1
ATOM 1305 O O . ALA B 1 40 ? -7.477 -7.465 -1.996 1 80.5 40 ALA B O 1
ATOM 1306 N N . GLN B 1 41 ? -7.027 -6.582 0.002 1 84 41 GLN B N 1
ATOM 1307 C CA . GLN B 1 41 ? -8.398 -6.137 0.242 1 84 41 GLN B CA 1
ATOM 1308 C C . GLN B 1 41 ? -8.727 -4.895 -0.581 1 84 41 GLN B C 1
ATOM 1310 O O . GLN B 1 41 ? -9.891 -4.512 -0.702 1 84 41 GLN B O 1
ATOM 1315 N N . LEU B 1 42 ? -7.719 -4.301 -1.145 1 90.44 42 LEU B N 1
ATOM 1316 C CA . LEU B 1 42 ? -7.922 -3.043 -1.855 1 90.44 42 LEU B CA 1
ATOM 1317 C C . LEU B 1 42 ? -8.078 -3.283 -3.354 1 90.44 42 LEU B C 1
ATOM 1319 O O . LEU B 1 42 ? -7.398 -4.145 -3.922 1 90.44 42 LEU B O 1
ATOM 1323 N N . THR B 1 43 ? -8.977 -2.51 -4.004 1 88.56 43 THR B N 1
ATOM 1324 C CA . THR B 1 43 ? -9.109 -2.527 -5.457 1 88.56 43 THR B CA 1
ATOM 1325 C C . THR B 1 43 ? -7.91 -1.861 -6.121 1 88.56 43 THR B C 1
ATOM 1327 O O . THR B 1 43 ? -7.141 -1.157 -5.465 1 88.56 43 THR B O 1
ATOM 1330 N N . PRO B 1 44 ? -7.773 -2.082 -7.402 1 88.5 44 PRO B N 1
ATOM 1331 C CA . PRO B 1 44 ? -6.699 -1.398 -8.125 1 88.5 44 PRO B CA 1
ATOM 1332 C C . PRO B 1 44 ? -6.77 0.121 -7.992 1 88.5 44 PRO B C 1
ATOM 1334 O O . PRO B 1 44 ? -5.734 0.781 -7.859 1 88.5 44 PRO B O 1
ATOM 1337 N N . GLU B 1 45 ? -7.988 0.632 -8.047 1 92.75 45 GLU B N 1
ATOM 1338 C CA . GLU B 1 45 ? -8.156 2.072 -7.891 1 92.75 45 GLU B CA 1
ATOM 1339 C C . GLU B 1 45 ? -7.719 2.537 -6.504 1 92.75 45 GLU B C 1
ATOM 1341 O O . GLU B 1 45 ? -7.102 3.594 -6.363 1 92.75 45 GLU B O 1
ATOM 1346 N N . GLN B 1 46 ? -8.039 1.755 -5.531 1 94.69 46 GLN B N 1
ATOM 1347 C CA . GLN B 1 46 ? -7.641 2.076 -4.164 1 94.69 46 GLN B CA 1
ATOM 1348 C C . GLN B 1 46 ? -6.129 1.989 -3.994 1 94.69 46 GLN B C 1
ATOM 1350 O O . GLN B 1 46 ? -5.527 2.814 -3.303 1 94.69 46 GLN B O 1
ATOM 1355 N N . LEU B 1 47 ? -5.547 1.024 -4.641 1 94.12 47 LEU B N 1
ATOM 1356 C CA . LEU B 1 47 ? -4.094 0.883 -4.598 1 94.12 47 LEU B CA 1
ATOM 1357 C C . LEU B 1 47 ? -3.414 2.084 -5.242 1 94.12 47 LEU B C 1
ATOM 1359 O O . LEU B 1 47 ? -2.402 2.576 -4.734 1 94.12 47 LEU B O 1
ATOM 1363 N N . GLN B 1 48 ? -3.979 2.508 -6.309 1 94.31 48 GLN B N 1
ATOM 1364 C CA . GLN B 1 48 ? -3.453 3.699 -6.969 1 94.31 48 GLN B CA 1
ATOM 1365 C C . GLN B 1 48 ? -3.574 4.926 -6.07 1 94.31 48 GLN B C 1
ATOM 1367 O O . GLN B 1 48 ? -2.682 5.773 -6.047 1 94.31 48 GLN B O 1
ATOM 1372 N N . PHE B 1 49 ? -4.68 5.012 -5.387 1 96.75 49 PHE B N 1
ATOM 1373 C CA . PHE B 1 49 ? -4.875 6.094 -4.434 1 96.75 49 PHE B CA 1
ATOM 1374 C C . PHE B 1 49 ? -3.801 6.066 -3.354 1 96.75 49 PHE B C 1
ATOM 1376 O O . PHE B 1 49 ? -3.232 7.105 -3.01 1 96.75 49 PHE B O 1
ATOM 1383 N N . VAL B 1 50 ? -3.572 4.887 -2.799 1 97.06 50 VAL B N 1
ATOM 1384 C CA . VAL B 1 50 ? -2.572 4.723 -1.748 1 97.06 50 VAL B CA 1
ATOM 1385 C C . VAL B 1 50 ? -1.205 5.168 -2.262 1 97.06 50 VAL B C 1
ATOM 1387 O O . VAL B 1 50 ? -0.468 5.867 -1.561 1 97.06 50 VAL B O 1
ATOM 1390 N N . GLU B 1 51 ? -0.886 4.75 -3.453 1 96.12 51 GLU B N 1
ATOM 1391 C CA . GLU B 1 51 ? 0.386 5.145 -4.051 1 96.12 51 GLU B CA 1
ATOM 1392 C C . GLU B 1 51 ? 0.494 6.66 -4.168 1 96.12 51 GLU B C 1
ATOM 1394 O O . GLU B 1 51 ? 1.528 7.242 -3.836 1 96.12 51 GLU B O 1
ATOM 1399 N N . THR B 1 52 ? -0.533 7.289 -4.664 1 96 52 THR B N 1
ATOM 1400 C CA . THR B 1 52 ? -0.56 8.742 -4.777 1 96 52 THR B CA 1
ATOM 1401 C C . THR B 1 52 ? -0.456 9.398 -3.402 1 96 52 THR B C 1
ATOM 1403 O O . THR B 1 52 ? 0.246 10.398 -3.236 1 96 52 THR B O 1
ATOM 1406 N N . PHE B 1 53 ? -1.192 8.812 -2.412 1 96.81 53 PHE B N 1
ATOM 1407 C CA . PHE B 1 53 ? -1.169 9.289 -1.034 1 96.81 53 PHE B CA 1
ATOM 1408 C C . PHE B 1 53 ? 0.253 9.289 -0.485 1 96.81 53 PHE B C 1
ATOM 1410 O O . PHE B 1 53 ? 0.675 10.25 0.164 1 96.81 53 PHE B O 1
ATOM 1417 N N . LEU B 1 54 ? 0.976 8.266 -0.736 1 96.56 54 LEU B N 1
ATOM 1418 C CA . LEU B 1 54 ? 2.371 8.164 -0.323 1 96.56 54 LEU B CA 1
ATOM 1419 C C . LEU B 1 54 ? 3.227 9.211 -1.03 1 96.56 54 LEU B C 1
ATOM 1421 O O . LEU B 1 54 ? 4.023 9.906 -0.393 1 96.56 54 LEU B O 1
ATOM 1425 N N . ARG B 1 55 ? 3.037 9.32 -2.322 1 94.5 55 ARG B N 1
ATOM 1426 C CA . ARG B 1 55 ? 3.805 10.266 -3.121 1 94.5 55 ARG B CA 1
ATOM 1427 C C . ARG B 1 55 ? 3.615 11.695 -2.609 1 94.5 55 ARG B C 1
ATOM 1429 O O . ARG B 1 55 ? 4.543 12.5 -2.654 1 94.5 55 ARG B O 1
ATOM 1436 N N . CYS B 1 56 ? 2.492 11.93 -2.176 1 94.06 56 CYS B N 1
ATOM 1437 C CA . CYS B 1 56 ? 2.168 13.258 -1.672 1 94.06 56 CYS B CA 1
ATOM 1438 C C . CYS B 1 56 ? 2.49 13.375 -0.187 1 94.06 56 CYS B C 1
ATOM 1440 O O . CYS B 1 56 ? 2.084 14.336 0.469 1 94.06 56 CYS B O 1
ATOM 1442 N N . GLU B 1 57 ? 3.096 12.406 0.372 1 93.94 57 GLU B N 1
ATOM 1443 C CA . GLU B 1 57 ? 3.525 12.367 1.767 1 93.94 57 GLU B CA 1
ATOM 1444 C C . GLU B 1 57 ? 2.34 12.531 2.713 1 93.94 57 GLU B C 1
ATOM 1446 O O . GLU B 1 57 ? 2.463 13.156 3.768 1 93.94 57 GLU B O 1
ATOM 1451 N N . GLY B 1 58 ? 1.127 12.062 2.254 1 94.5 58 GLY B N 1
ATOM 1452 C CA . GLY B 1 58 ? -0.056 12.07 3.098 1 94.5 58 GLY B CA 1
ATOM 1453 C C . GLY B 1 58 ? -0.782 13.406 3.098 1 94.5 58 GLY B C 1
ATOM 1454 O O . GLY B 1 58 ? -1.753 13.586 3.836 1 94.5 58 GLY B O 1
ATOM 1455 N N . LYS B 1 59 ? -0.339 14.336 2.363 1 90.88 59 LYS B N 1
ATOM 1456 C CA . LYS B 1 59 ? -0.971 15.656 2.312 1 90.88 59 LYS B CA 1
ATOM 1457 C C . LYS B 1 59 ? -2.174 15.648 1.373 1 90.88 59 LYS B C 1
ATOM 1459 O O . LYS B 1 59 ? -2.014 15.688 0.151 1 90.88 59 LYS B O 1
ATOM 1464 N N . LEU B 1 60 ? -3.27 15.719 1.915 1 92.06 60 LEU B N 1
ATOM 1465 C CA . LEU B 1 60 ? -4.492 15.594 1.127 1 92.06 60 LEU B CA 1
ATOM 1466 C C . LEU B 1 60 ? -4.641 16.781 0.174 1 92.06 60 LEU B C 1
ATOM 1468 O O . LEU B 1 60 ? -5.152 16.625 -0.937 1 92.06 60 LEU B O 1
ATOM 1472 N N . ASN B 1 61 ? -4.16 18 0.626 1 89.19 61 ASN B N 1
ATOM 1473 C CA . ASN B 1 61 ? -4.277 19.172 -0.222 1 89.19 61 ASN B CA 1
ATOM 1474 C C . ASN B 1 61 ? -3.455 19.031 -1.5 1 89.19 61 ASN B C 1
ATOM 1476 O O . ASN B 1 61 ? -3.848 19.531 -2.555 1 89.19 61 ASN B O 1
ATOM 1480 N N . ARG B 1 62 ? -2.383 18.375 -1.467 1 90.44 62 ARG B N 1
ATOM 1481 C CA . ARG B 1 62 ? -1.562 18.141 -2.648 1 90.44 62 ARG B CA 1
ATOM 1482 C C . ARG B 1 62 ? -2.234 17.141 -3.592 1 90.44 62 ARG B C 1
ATOM 1484 O O . ARG B 1 62 ? -2.043 17.219 -4.809 1 90.44 62 ARG B O 1
ATOM 1491 N N . MET B 1 63 ? -3.018 16.25 -3.018 1 92.38 63 MET B N 1
ATOM 1492 C CA . MET B 1 63 ? -3.707 15.234 -3.816 1 92.38 63 MET B CA 1
ATOM 1493 C C . MET B 1 63 ? -4.863 15.852 -4.594 1 92.38 63 MET B C 1
ATOM 1495 O O . MET B 1 63 ? -5.266 15.328 -5.633 1 92.38 63 MET B O 1
ATOM 1499 N N . GLU B 1 64 ? -5.375 16.953 -4.102 1 91 64 GLU B N 1
ATOM 1500 C CA . GLU B 1 64 ? -6.473 17.625 -4.781 1 91 64 GLU B CA 1
ATOM 1501 C C . GLU B 1 64 ? -6.09 18.016 -6.207 1 91 64 GLU B C 1
ATOM 1503 O O . GLU B 1 64 ? -6.852 17.781 -7.145 1 91 64 GLU B O 1
ATOM 1508 N N . ASP B 1 65 ? -4.914 18.531 -6.281 1 86.56 65 ASP B N 1
ATOM 1509 C CA . ASP B 1 65 ? -4.422 18.969 -7.582 1 86.56 65 ASP B CA 1
ATOM 1510 C C . ASP B 1 65 ? -4.164 17.766 -8.5 1 86.56 65 ASP B C 1
ATOM 1512 O O . ASP B 1 65 ? -4.5 17.812 -9.688 1 86.56 65 ASP B O 1
ATOM 1516 N N . GLU B 1 66 ? -3.639 16.781 -7.961 1 87.38 66 GLU B N 1
ATOM 1517 C CA . GLU B 1 66 ? -3.215 15.617 -8.742 1 87.38 66 GLU B CA 1
ATOM 1518 C C . GLU B 1 66 ? -4.414 14.805 -9.219 1 87.38 66 GLU B C 1
ATOM 1520 O O . GLU B 1 66 ? -4.43 14.305 -10.344 1 87.38 66 GLU B O 1
ATOM 1525 N N . LEU B 1 67 ? -5.43 14.625 -8.414 1 92 67 LEU B N 1
ATOM 1526 C CA . LEU B 1 67 ? -6.555 13.75 -8.727 1 92 67 LEU B CA 1
ATOM 1527 C C . LEU B 1 67 ? -7.754 14.562 -9.211 1 92 67 LEU B C 1
ATOM 1529 O O . LEU B 1 67 ? -8.734 13.992 -9.703 1 92 67 LEU B O 1
ATOM 1533 N N . ASN B 1 68 ? -7.648 15.867 -9.086 1 92.31 68 ASN B N 1
ATOM 1534 C CA . ASN B 1 68 ? -8.766 16.75 -9.43 1 92.31 68 ASN B CA 1
ATOM 1535 C C . ASN B 1 68 ? -10.023 16.375 -8.656 1 92.31 68 ASN B C 1
ATOM 1537 O O . ASN B 1 68 ? -11.086 16.203 -9.25 1 92.31 68 ASN B O 1
ATOM 1541 N N . LEU B 1 69 ? -9.938 16.219 -7.422 1 91.88 69 LEU B N 1
ATOM 1542 C CA . LEU B 1 69 ? -11.008 15.922 -6.477 1 91.88 69 LEU B CA 1
ATOM 1543 C C . LEU B 1 69 ? -11 16.922 -5.32 1 91.88 69 LEU B C 1
ATOM 1545 O O . LEU B 1 69 ? -9.969 17.531 -5.039 1 91.88 69 LEU B O 1
ATOM 1549 N N . SER B 1 70 ? -12.164 17.078 -4.727 1 89 70 SER B N 1
ATOM 1550 C CA . SER B 1 70 ? -12.242 17.938 -3.559 1 89 70 SER B CA 1
ATOM 1551 C C . SER B 1 70 ? -11.602 17.281 -2.338 1 89 70 SER B C 1
ATOM 1553 O O . SER B 1 70 ? -11.469 16.062 -2.281 1 89 70 SER B O 1
ATOM 1555 N N . TYR B 1 71 ? -11.273 18.141 -1.364 1 90.56 71 TYR B N 1
ATOM 1556 C CA . TYR B 1 71 ? -10.68 17.672 -0.117 1 90.56 71 TYR B CA 1
ATOM 1557 C C . TYR B 1 71 ? -11.594 16.688 0.593 1 90.56 71 TYR B C 1
ATOM 1559 O O . TYR B 1 71 ? -11.18 15.578 0.943 1 90.56 71 TYR B O 1
ATOM 1567 N N . PRO B 1 72 ? -12.922 16.938 0.71 1 90.19 72 PRO B N 1
ATOM 1568 C CA . PRO B 1 72 ? -13.805 15.969 1.369 1 90.19 72 PRO B CA 1
ATOM 1569 C C . PRO B 1 72 ? -13.852 14.625 0.647 1 90.19 72 PRO B C 1
ATOM 1571 O O . PRO B 1 72 ? -13.93 13.578 1.292 1 90.19 72 PRO B O 1
ATOM 1574 N N . THR B 1 73 ? -13.828 14.656 -0.659 1 93.06 73 THR B N 1
ATOM 1575 C CA . THR B 1 73 ? -13.875 13.43 -1.452 1 93.06 73 THR B CA 1
ATOM 1576 C C . THR B 1 73 ? -12.625 12.586 -1.214 1 93.06 73 THR B C 1
ATOM 1578 O O . THR B 1 73 ? -12.719 11.375 -1.026 1 93.06 73 THR B O 1
ATOM 1581 N N . ILE B 1 74 ? -11.523 13.273 -1.198 1 94.69 74 ILE B N 1
ATOM 1582 C CA . ILE B 1 74 ? -10.258 12.586 -0.957 1 94.69 74 ILE B CA 1
ATOM 1583 C C . ILE B 1 74 ? -10.25 12.008 0.454 1 94.69 74 ILE B C 1
ATOM 1585 O O . ILE B 1 74 ? -9.867 10.852 0.652 1 94.69 74 ILE B O 1
ATOM 1589 N N . ARG B 1 75 ? -10.641 12.789 1.384 1 93.94 75 ARG B N 1
ATOM 1590 C CA . ARG B 1 75 ? -10.695 12.32 2.766 1 93.94 75 ARG B CA 1
ATOM 1591 C C . ARG B 1 75 ? -11.609 11.102 2.895 1 93.94 75 ARG B C 1
ATOM 1593 O O . ARG B 1 75 ? -11.266 10.133 3.574 1 93.94 75 ARG B O 1
ATOM 1600 N N . SER B 1 76 ? -12.742 11.195 2.283 1 94.62 76 SER B N 1
ATOM 1601 C CA . SER B 1 76 ? -13.688 10.086 2.311 1 94.62 76 SER B CA 1
ATOM 1602 C C . SER B 1 76 ? -13.07 8.828 1.702 1 94.62 76 SER B C 1
ATOM 1604 O O . SER B 1 76 ? -13.273 7.723 2.217 1 94.62 76 SER B O 1
ATOM 1606 N N . ARG B 1 77 ? -12.367 9.008 0.634 1 95.94 77 ARG B N 1
ATOM 1607 C CA . ARG B 1 77 ? -11.719 7.875 -0.015 1 95.94 77 ARG B CA 1
ATOM 1608 C C . ARG B 1 77 ? -10.664 7.254 0.896 1 95.94 77 ARG B C 1
ATOM 1610 O O . ARG B 1 77 ? -10.539 6.031 0.968 1 95.94 77 ARG B O 1
ATOM 1617 N N . LEU B 1 78 ? -9.914 8.117 1.545 1 96.94 78 LEU B N 1
ATOM 1618 C CA . LEU B 1 78 ? -8.93 7.621 2.5 1 96.94 78 LEU B CA 1
ATOM 1619 C C . LEU B 1 78 ? -9.609 6.809 3.602 1 96.94 78 LEU B C 1
ATOM 1621 O O . LEU B 1 78 ? -9.141 5.719 3.945 1 96.94 78 LEU B O 1
ATOM 1625 N N . HIS B 1 79 ? -10.711 7.312 4.102 1 95.75 79 HIS B N 1
ATOM 1626 C CA . HIS B 1 79 ? -11.438 6.613 5.156 1 95.75 79 HIS B CA 1
ATOM 1627 C C . HIS B 1 79 ? -11.953 5.266 4.672 1 95.75 79 HIS B C 1
ATOM 1629 O O . HIS B 1 79 ? -11.922 4.277 5.41 1 95.75 79 HIS B O 1
ATOM 1635 N N . GLU B 1 80 ? -12.445 5.25 3.492 1 96.44 80 GLU B N 1
ATOM 1636 C CA . GLU B 1 80 ? -12.898 3.996 2.902 1 96.44 80 GLU B CA 1
ATOM 1637 C C . GLU B 1 80 ? -11.766 2.977 2.84 1 96.44 80 GLU B C 1
ATOM 1639 O O . GLU B 1 80 ? -11.969 1.793 3.121 1 96.44 80 GLU B O 1
ATOM 1644 N N . ILE B 1 81 ? -10.594 3.449 2.422 1 96.94 81 ILE B N 1
ATOM 1645 C CA . ILE B 1 81 ? -9.43 2.578 2.307 1 96.94 81 ILE B CA 1
ATOM 1646 C C . ILE B 1 81 ? -9.031 2.059 3.688 1 96.94 81 ILE B C 1
ATOM 1648 O O . ILE B 1 81 ? -8.766 0.866 3.855 1 96.94 81 ILE B O 1
ATOM 1652 N N . ILE B 1 82 ? -9.031 2.893 4.672 1 96.56 82 ILE B N 1
ATOM 1653 C CA . ILE B 1 82 ? -8.688 2.506 6.035 1 96.56 82 ILE B CA 1
ATOM 1654 C C . ILE B 1 82 ? -9.672 1.448 6.535 1 96.56 82 ILE B C 1
ATOM 1656 O O . ILE B 1 82 ? -9.266 0.448 7.133 1 96.56 82 ILE B O 1
ATOM 1660 N N . ARG B 1 83 ? -10.922 1.655 6.219 1 95.69 83 ARG B N 1
ATOM 1661 C CA . ARG B 1 83 ? -11.93 0.676 6.605 1 95.69 83 ARG B CA 1
ATOM 1662 C C . ARG B 1 83 ? -11.727 -0.643 5.867 1 95.69 83 ARG B C 1
ATOM 1664 O O . ARG B 1 83 ? -11.867 -1.718 6.453 1 95.69 83 ARG B O 1
ATOM 1671 N N . ALA B 1 84 ? -11.445 -0.522 4.609 1 94 84 ALA B N 1
ATOM 1672 C CA . ALA B 1 84 ? -11.203 -1.727 3.82 1 94 84 ALA B CA 1
ATOM 1673 C C . ALA B 1 84 ? -10.047 -2.537 4.395 1 94 84 ALA B C 1
ATOM 1675 O O . ALA B 1 84 ? -10.031 -3.766 4.297 1 94 84 ALA B O 1
ATOM 1676 N N . LEU B 1 85 ? -9.109 -1.848 5.027 1 93.75 85 LEU B N 1
ATOM 1677 C CA . LEU B 1 85 ? -7.945 -2.498 5.621 1 93.75 85 LEU B CA 1
ATOM 1678 C C . LEU B 1 85 ? -8.289 -3.08 6.988 1 93.75 85 LEU B C 1
ATOM 1680 O O . LEU B 1 85 ? -7.48 -3.799 7.582 1 93.75 85 LEU B O 1
ATOM 1684 N N . GLY B 1 86 ? -9.477 -2.771 7.484 1 92.44 86 GLY B N 1
ATOM 1685 C CA . GLY B 1 86 ? -9.938 -3.377 8.727 1 92.44 86 GLY B CA 1
ATOM 1686 C C . GLY B 1 86 ? -9.805 -2.455 9.922 1 92.44 86 GLY B C 1
ATOM 1687 O O . GLY B 1 86 ? -9.82 -2.91 11.07 1 92.44 86 GLY B O 1
ATOM 1688 N N . TYR B 1 87 ? -9.578 -1.208 9.648 1 94.12 87 TYR B N 1
ATOM 1689 C CA . TYR B 1 87 ? -9.398 -0.245 10.734 1 94.12 87 TYR B CA 1
ATOM 1690 C C . TYR B 1 87 ? -10.523 0.788 10.734 1 94.12 87 TYR B C 1
ATOM 1692 O O . TYR B 1 87 ? -11.367 0.8 9.836 1 94.12 87 TYR B O 1
ATOM 1700 N N . GLU B 1 88 ? -10.562 1.581 11.828 1 91.88 88 GLU B N 1
ATOM 1701 C CA . GLU B 1 88 ? -11.453 2.73 11.914 1 91.88 88 GLU B CA 1
ATOM 1702 C C . GLU B 1 88 ? -10.672 4.043 11.883 1 91.88 88 GLU B C 1
ATOM 1704 O O . GLU B 1 88 ? -9.734 4.234 12.656 1 91.88 88 GLU B O 1
ATOM 1709 N N . PRO B 1 89 ? -11.031 4.711 10.875 1 88.06 89 PRO B N 1
ATOM 1710 C CA . PRO B 1 89 ? -10.336 5.996 10.82 1 88.06 89 PRO B CA 1
ATOM 1711 C C . PRO B 1 89 ? -10.469 6.797 12.109 1 88.06 89 PRO B C 1
ATOM 1713 O O . PRO B 1 89 ? -11.461 6.648 12.828 1 88.06 89 PRO B O 1
ATOM 1716 N N . GLY B 1 90 ? -9.242 7.211 12.695 1 68.38 90 GLY B N 1
ATOM 1717 C CA . GLY B 1 90 ? -9.258 7.984 13.93 1 68.38 90 GLY B CA 1
ATOM 1718 C C . GLY B 1 90 ? -10.312 9.078 13.938 1 68.38 90 GLY B C 1
ATOM 1719 O O . GLY B 1 90 ? -10.75 9.531 12.875 1 68.38 90 GLY B O 1
ATOM 1720 N N . LYS B 1 91 ? -11.188 8.914 14.945 1 54.06 91 LYS B N 1
ATOM 1721 C CA . LYS B 1 91 ? -12.133 10 15.164 1 54.06 91 LYS B CA 1
ATOM 1722 C C . LYS B 1 91 ? -11.5 11.359 14.875 1 54.06 91 LYS B C 1
ATOM 1724 O O . LYS B 1 91 ? -10.414 11.656 15.375 1 54.06 91 LYS B O 1
ATOM 1729 N N . GLU B 1 92 ? -11.664 11.82 13.766 1 47.69 92 GLU B N 1
ATOM 1730 C CA . GLU B 1 92 ? -11.266 13.195 13.469 1 47.69 92 GLU B CA 1
ATOM 1731 C C . GLU B 1 92 ? -11.211 14.047 14.734 1 47.69 92 GLU B C 1
ATOM 1733 O O . GLU B 1 92 ? -12.156 14.055 15.523 1 47.69 92 GLU B O 1
ATOM 1738 N N . GLU B 1 93 ? -10.172 14.117 15.57 1 41.44 93 GLU B N 1
ATOM 1739 C CA . GLU B 1 93 ? -10.383 15.367 16.297 1 41.44 93 GLU B CA 1
ATOM 1740 C C . GLU B 1 93 ? -11.195 16.359 15.453 1 41.44 93 GLU B C 1
ATOM 1742 O O . GLU B 1 93 ? -11.18 16.297 14.227 1 41.44 93 GLU B O 1
ATOM 1747 N N . PRO B 1 94 ? -12.234 17 15.945 1 35.25 94 PRO B N 1
ATOM 1748 C CA . PRO B 1 94 ? -12.922 18 15.125 1 35.25 94 PRO B CA 1
ATOM 1749 C C . PRO B 1 94 ? -12 18.625 14.086 1 35.25 94 PRO B C 1
ATOM 1751 O O . PRO B 1 94 ? -10.805 18.797 14.328 1 35.25 94 PRO B O 1
ATOM 1754 N N . ALA B 1 95 ? -12.117 18.25 12.789 1 39.94 95 ALA B N 1
ATOM 1755 C CA . ALA B 1 95 ? -11.469 18.969 11.695 1 39.94 95 ALA B CA 1
ATOM 1756 C C . ALA B 1 95 ? -10.945 20.312 12.164 1 39.94 95 ALA B C 1
ATOM 1758 O O . ALA B 1 95 ? -11.727 21.219 12.477 1 39.94 95 ALA B O 1
ATOM 1759 N N . GLY B 1 96 ? -10.023 20.438 12.953 1 39.25 96 GLY B N 1
ATOM 1760 C CA . GLY B 1 96 ? -9.609 21.828 12.969 1 39.25 96 GLY B CA 1
ATOM 1761 C C . GLY B 1 96 ? -9.672 22.484 11.602 1 39.25 96 GLY B C 1
ATOM 1762 O O . GLY B 1 96 ? -9.75 21.797 10.578 1 39.25 96 GLY B O 1
ATOM 1763 N N . ILE B 1 97 ? -10.125 23.812 11.539 1 42.47 97 ILE B N 1
ATOM 1764 C CA . ILE B 1 97 ? -10.352 24.609 10.328 1 42.47 97 ILE B CA 1
ATOM 1765 C C . ILE B 1 97 ? -9.266 24.297 9.305 1 42.47 97 ILE B C 1
ATOM 1767 O O . ILE B 1 97 ? -8.07 24.344 9.617 1 42.47 97 ILE B O 1
ATOM 1771 N N . SER B 1 98 ? -9.5 23.484 8.414 1 45.47 98 SER B N 1
ATOM 1772 C CA . SER B 1 98 ? -8.602 23.344 7.27 1 45.47 98 SER B CA 1
ATOM 1773 C C . SER B 1 98 ? -7.781 24.609 7.059 1 45.47 98 SER B C 1
ATOM 1775 O O . SER B 1 98 ? -8.172 25.688 7.512 1 45.47 98 SER B O 1
ATOM 1777 N N . GLU B 1 99 ? -6.531 24.422 6.707 1 47.72 99 GLU B N 1
ATOM 1778 C CA . GLU B 1 99 ? -5.789 25.641 6.387 1 47.72 99 GLU B CA 1
ATOM 1779 C C . GLU B 1 99 ? -6.637 26.594 5.562 1 47.72 99 GLU B C 1
ATOM 1781 O O . GLU B 1 99 ? -6.539 27.812 5.727 1 47.72 99 GLU B O 1
ATOM 1786 N N . VAL B 1 100 ? -7.422 26.062 4.723 1 49.38 100 VAL B N 1
ATOM 1787 C CA . VAL B 1 100 ? -8.312 26.891 3.918 1 49.38 100 VAL B CA 1
ATOM 1788 C C . VAL B 1 100 ? -9.398 27.5 4.805 1 49.38 100 VAL B C 1
ATOM 1790 O O . VAL B 1 100 ? -9.711 28.688 4.695 1 49.38 100 VAL B O 1
ATOM 1793 N N . ASP B 1 101 ? -9.867 26.672 5.699 1 57.91 101 ASP B N 1
ATOM 1794 C CA . ASP B 1 101 ? -10.867 27.219 6.605 1 57.91 101 ASP B CA 1
ATOM 1795 C C . ASP B 1 101 ? -10.234 28.172 7.617 1 57.91 101 ASP B C 1
ATOM 1797 O O . ASP B 1 101 ? -10.828 29.188 7.969 1 57.91 101 ASP B O 1
ATOM 1801 N N . ARG B 1 102 ? -9.109 27.812 8.008 1 56.69 102 ARG B N 1
ATOM 1802 C CA . ARG B 1 102 ? -8.359 28.719 8.859 1 56.69 102 ARG B CA 1
ATOM 1803 C C . ARG B 1 102 ? -8.078 30.031 8.148 1 56.69 102 ARG B C 1
ATOM 1805 O O . ARG B 1 102 ? -8.203 31.109 8.734 1 56.69 102 ARG B O 1
ATOM 1812 N N . LYS B 1 103 ? -7.641 29.875 6.91 1 61.44 103 LYS B N 1
ATOM 1813 C CA . LYS B 1 103 ? -7.406 31.078 6.109 1 61.44 103 LYS B CA 1
ATOM 1814 C C . LYS B 1 103 ? -8.703 31.859 5.898 1 61.44 103 LYS B C 1
ATOM 1816 O O . LYS B 1 103 ? -8.703 33.094 5.969 1 61.44 103 LYS B O 1
ATOM 1821 N N . GLU B 1 104 ? -9.688 31.172 5.719 1 63.44 104 GLU B N 1
ATOM 1822 C CA . GLU B 1 104 ? -10.984 31.828 5.551 1 63.44 104 GLU B CA 1
ATOM 1823 C C . GLU B 1 104 ? -11.461 32.469 6.859 1 63.44 104 GLU B C 1
ATOM 1825 O O . GLU B 1 104 ? -12.023 33.562 6.859 1 63.44 104 GLU B O 1
ATOM 1830 N N . ILE B 1 105 ? -11.148 31.766 7.926 1 66.38 105 ILE B N 1
ATOM 1831 C CA . ILE B 1 105 ? -11.508 32.281 9.234 1 66.38 105 ILE B CA 1
ATOM 1832 C C . ILE B 1 105 ? -10.633 33.5 9.555 1 66.38 105 ILE B C 1
ATOM 1834 O O . ILE B 1 105 ? -11.133 34.531 10.023 1 66.38 105 ILE B O 1
ATOM 1838 N N . LEU B 1 106 ? -9.383 33.375 9.156 1 64.69 106 LEU B N 1
ATOM 1839 C CA . LEU B 1 106 ? -8.477 34.5 9.383 1 64.69 106 LEU B CA 1
ATOM 1840 C C . LEU B 1 106 ? -8.82 35.688 8.461 1 64.69 106 LEU B C 1
ATOM 1842 O O . LEU B 1 106 ? -8.773 36.844 8.883 1 64.69 106 LEU B O 1
ATOM 1846 N N . GLN B 1 107 ? -9.148 35.375 7.254 1 66.19 107 GLN B N 1
ATOM 1847 C CA . GLN B 1 107 ? -9.57 36.406 6.32 1 66.19 107 GLN B CA 1
ATOM 1848 C C . GLN B 1 107 ? -10.875 37.062 6.777 1 66.19 107 GLN B C 1
ATOM 1850 O O . GLN B 1 107 ? -11.031 38.281 6.688 1 66.19 107 GLN B O 1
ATOM 1855 N N . ALA B 1 108 ? -11.711 36.281 7.281 1 68.62 108 ALA B N 1
ATOM 1856 C CA . ALA B 1 108 ? -12.984 36.812 7.773 1 68.62 108 ALA B CA 1
ATOM 1857 C C . ALA B 1 108 ? -12.789 37.625 9.039 1 68.62 108 ALA B C 1
ATOM 1859 O O . ALA B 1 108 ? -13.477 38.625 9.25 1 68.62 108 ALA B O 1
ATOM 1860 N N . LEU B 1 109 ? -11.797 37.281 9.828 1 68.38 109 LEU B N 1
ATOM 1861 C CA . LEU B 1 109 ? -11.414 38.031 11.016 1 68.38 109 LEU B CA 1
ATOM 1862 C C . LEU B 1 109 ? -10.789 39.375 10.625 1 68.38 109 LEU B C 1
ATOM 1864 O O . LEU B 1 109 ? -11.094 40.406 11.227 1 68.38 109 LEU B O 1
ATOM 1868 N N . GLU B 1 110 ? -10.047 39.281 9.594 1 68.94 110 GLU B N 1
ATOM 1869 C CA . GLU B 1 110 ? -9.406 40.5 9.094 1 68.94 110 GLU B CA 1
ATOM 1870 C C . GLU B 1 110 ? -10.43 41.438 8.461 1 68.94 110 GLU B C 1
ATOM 1872 O O . GLU B 1 110 ? -10.32 42.656 8.594 1 68.94 110 GLU B O 1
ATOM 1877 N N . ALA B 1 111 ? -11.352 40.844 7.957 1 67.5 111 ALA B N 1
ATOM 1878 C CA . ALA B 1 111 ? -12.367 41.625 7.273 1 67.5 111 ALA B CA 1
ATOM 1879 C C . ALA B 1 111 ? -13.445 42.094 8.25 1 67.5 111 ALA B C 1
ATOM 1881 O O . ALA B 1 111 ? -14.32 42.906 7.883 1 67.5 111 ALA B O 1
ATOM 1882 N N . GLY B 1 112 ? -13.312 41.594 9.461 1 71.38 112 GLY B N 1
ATOM 1883 C CA . GLY B 1 112 ? -14.242 42.031 10.492 1 71.38 112 GLY B CA 1
ATOM 1884 C C . GLY B 1 112 ? -15.57 41.281 10.453 1 71.38 112 GLY B C 1
ATOM 1885 O O . GLY B 1 112 ? -16.547 41.75 11.055 1 71.38 112 GLY B O 1
ATOM 1886 N N . GLU B 1 113 ? -15.672 40.281 9.781 1 75.81 113 GLU B N 1
ATOM 1887 C CA . GLU B 1 113 ? -16.906 39.531 9.625 1 75.81 113 GLU B CA 1
ATOM 1888 C C . GLU B 1 113 ? -17.031 38.469 10.727 1 75.81 113 GLU B C 1
ATOM 1890 O O . GLU B 1 113 ? -18.125 37.906 10.938 1 75.81 113 GLU B O 1
ATOM 1895 N N . LEU B 1 114 ? -15.953 38.156 11.281 1 71.75 114 LEU B N 1
ATOM 1896 C CA . LEU B 1 114 ? -15.875 37.188 12.375 1 71.75 114 LEU B CA 1
ATOM 1897 C C . LEU B 1 114 ? -15.18 37.781 13.586 1 71.75 114 LEU B C 1
ATOM 1899 O O . LEU B 1 114 ? -14.188 38.5 13.445 1 71.75 114 LEU B O 1
ATOM 1903 N N . SER B 1 115 ? -15.867 37.688 14.727 1 73.19 115 SER B N 1
ATOM 1904 C CA . SER B 1 115 ? -15.234 38.188 15.945 1 73.19 115 SER B CA 1
ATOM 1905 C C . SER B 1 115 ? -14.109 37.25 16.391 1 73.19 115 SER B C 1
ATOM 1907 O O . SER B 1 115 ? -14.062 36.094 15.992 1 73.19 115 SER B O 1
ATOM 1909 N N . PHE B 1 116 ? -13.078 37.844 17.172 1 63.09 116 PHE B N 1
ATOM 1910 C CA . PHE B 1 116 ? -11.953 37.094 17.719 1 63.09 116 PHE B CA 1
ATOM 1911 C C . PHE B 1 116 ? -12.438 35.844 18.469 1 63.09 116 PHE B C 1
ATOM 1913 O O . PHE B 1 116 ? -11.891 34.75 18.297 1 63.09 116 PHE B O 1
ATOM 1920 N N . GLU B 1 117 ? -13.336 35.969 19.25 1 66 117 GLU B N 1
ATOM 1921 C CA . GLU B 1 117 ? -13.852 34.875 20.062 1 66 117 GLU B CA 1
ATOM 1922 C C . GLU B 1 117 ? -14.453 33.781 19.203 1 66 117 GLU B C 1
ATOM 1924 O O . GLU B 1 117 ? -14.219 32.594 19.453 1 66 117 GLU B O 1
ATOM 1929 N N . GLU B 1 118 ? -15.109 34.219 18.188 1 69.62 118 GLU B N 1
ATOM 1930 C CA . GLU B 1 118 ? -15.727 33.25 17.281 1 69.62 118 GLU B CA 1
ATOM 1931 C C . GLU B 1 118 ? -14.68 32.531 16.438 1 69.62 118 GLU B C 1
ATOM 1933 O O . GLU B 1 118 ? -14.781 31.328 16.219 1 69.62 118 GLU B O 1
ATOM 1938 N N . ALA B 1 119 ? -13.703 33.312 15.977 1 68.12 119 ALA B N 1
ATOM 1939 C CA . ALA B 1 119 ? -12.609 32.719 15.211 1 68.12 119 ALA B CA 1
ATOM 1940 C C . ALA B 1 119 ? -11.844 31.688 16.031 1 68.12 119 ALA B C 1
ATOM 1942 O O . ALA B 1 119 ? -11.547 30.594 15.547 1 68.12 119 ALA B O 1
ATOM 1943 N N . MET B 1 120 ? -11.617 31.984 17.219 1 66.06 120 MET B N 1
ATOM 1944 C CA . MET B 1 120 ? -10.883 31.094 18.109 1 66.06 120 MET B CA 1
ATOM 1945 C C . MET B 1 120 ? -11.68 29.828 18.375 1 66.06 120 MET B C 1
ATOM 1947 O O . MET B 1 120 ? -11.109 28.734 18.438 1 66.06 120 MET B O 1
ATOM 1951 N N . ALA B 1 121 ? -12.906 29.984 18.609 1 65 121 ALA B N 1
ATOM 1952 C CA . ALA B 1 121 ? -13.797 28.844 18.844 1 65 121 ALA B CA 1
ATOM 1953 C C . ALA B 1 121 ? -13.789 27.891 17.641 1 65 121 ALA B C 1
ATOM 1955 O O . ALA B 1 121 ? -13.766 26.672 17.812 1 65 121 ALA B O 1
ATOM 1956 N N . ARG B 1 122 ? -13.828 28.484 16.484 1 62.88 122 ARG B N 1
ATOM 1957 C CA . ARG B 1 122 ? -13.844 27.688 15.258 1 62.88 122 ARG B CA 1
ATOM 1958 C C . ARG B 1 122 ? -12.492 27.016 15.031 1 62.88 122 ARG B C 1
ATOM 1960 O O . ARG B 1 122 ? -12.438 25.875 14.562 1 62.88 122 ARG B O 1
ATOM 1967 N N . LEU B 1 123 ? -11.531 27.844 15.336 1 62.91 123 LEU B N 1
ATOM 1968 C CA . LEU B 1 123 ? -10.172 27.328 15.156 1 62.91 123 LEU B CA 1
ATOM 1969 C C . LEU B 1 123 ? -9.867 26.219 16.141 1 62.91 123 LEU B C 1
ATOM 1971 O O . LEU B 1 123 ? -9.062 25.328 15.859 1 62.91 123 LEU B O 1
ATOM 1975 N N . LYS B 1 124 ? -10.445 26.328 17.344 1 58.97 124 LYS B N 1
ATOM 1976 C CA . LYS B 1 124 ? -10.281 25.312 18.375 1 58.97 124 LYS B CA 1
ATOM 1977 C C . LYS B 1 124 ? -11.172 24.109 18.094 1 58.97 124 LYS B C 1
ATOM 1979 O O . LYS B 1 124 ? -11.016 23.062 18.719 1 58.97 124 LYS B O 1
ATOM 1984 N N . GLY B 1 125 ? -11.805 24.031 17 1 55.12 125 GLY B N 1
ATOM 1985 C CA . GLY B 1 125 ? -12.688 22.906 16.734 1 55.12 125 GLY B CA 1
ATOM 1986 C C . GLY B 1 125 ? -13.867 22.844 17.688 1 55.12 125 GLY B C 1
ATOM 1987 O O . GLY B 1 125 ? -14.516 21.797 17.812 1 55.12 125 GLY B O 1
ATOM 1988 N N . GLU B 1 126 ? -14.055 23.688 18.672 1 43.62 126 GLU B N 1
ATOM 1989 C CA . GLU B 1 126 ? -15.148 23.688 19.641 1 43.62 126 GLU B CA 1
ATOM 1990 C C . GLU B 1 126 ? -16.422 24.281 19.031 1 43.62 126 GLU B C 1
ATOM 1992 O O . GLU B 1 126 ? -16.484 25.469 18.734 1 43.62 126 GLU B O 1
ATOM 1997 N N . THR B 1 127 ? -16.812 23.938 17.828 1 40.19 127 THR B N 1
ATOM 1998 C CA . THR B 1 127 ? -18.156 24.438 17.594 1 40.19 127 THR B CA 1
ATOM 1999 C C . THR B 1 127 ? -19.031 24.234 18.828 1 40.19 127 THR B C 1
ATOM 2001 O O . THR B 1 127 ? -19.109 23.125 19.375 1 40.19 127 THR B O 1
ATOM 2004 N N . ALA B 1 128 ? -19.484 25.297 19.5 1 36.09 128 ALA B N 1
ATOM 2005 C CA . ALA B 1 128 ? -20.703 25.188 20.297 1 36.09 128 ALA B CA 1
ATOM 2006 C C . ALA B 1 128 ? -21.828 24.516 19.5 1 36.09 128 ALA B C 1
ATOM 2008 O O . ALA B 1 128 ? -21.953 24.734 18.297 1 36.09 128 ALA B O 1
#

Nearest PDB structures (foldseek):
  9f80-assembly1_A  TM=8.035E-01  e=3.572E-01  Mycobacterium tuberculosis H37Rv
  6dvb-assembly1_F  TM=7.889E-01  e=4.881E-01  Mycobacterium tuberculosis H37Rv
  5z4y-assembly1_B  TM=5.857E-01  e=2.477E+00  unclassified
  8x6g-assembly1_H  TM=6.020E-01  e=6.321E+00  Staphylococcus aureus
  9f80-assembly1_A  TM=8.038E-01  e=3.279E-01  Mycobacterium tuberculosis H37Rv

Radius of gyration: 24.15 Å; Cα contacts (8 Å, |Δi|>4): 337; chains: 2; bounding box: 39×71×47 Å

Organism: NCBI:txid1204385

Secondary structure (DSSP, 8-state):
-EEPPSS-TTTS---EEEEEEETTTTEEEEEEEE---TTTTS-HHHHHHHHHHHHTTT-HHHHHHHHT--HHHHHHHHHHHHHHTT-------S----HHHHHHHHHHHHTTSS-HHHHHHHHTT---/-EEPPSS-TTTS---EEEEEEETTTTEEEEEEEE---TTTTS-HHHHHHHHHHHHTTT-HHHHHHHHT--HHHHHHHHHHHHHHTT-------S----HHHHHHHHHHHHTTSS-HHHHHHHHTT---

InterPro domains:
  IPR018658 Domain of unknown function DUF2089 [PF09862] (42-88)